Protein AF-A0A0Q4YCE9-F1 (afdb_monomer_lite)

Sequence (187 aa):
MATGALAMLAACGGGGGDDDEFEPIGPPAGPAGMLDKYVGSYSACDLNHTRFNLVVTSEVNRLHGFKRENVTYENADCTGSVLGTHAWSAPAQLEYLSASDVLVRSTELPGNLRVDKARILMSNVRFKVEGPAVANDCITYPKGTICYDTKTINGDGEIALYLSGSTLYVMAQNILVSEHGVPVHRY

Structure (mmCIF, N/CA/C/O backbone):
data_AF-A0A0Q4YCE9-F1
#
_entry.id   AF-A0A0Q4YCE9-F1
#
loop_
_atom_site.group_PDB
_atom_site.id
_atom_site.type_symbol
_atom_site.label_atom_id
_atom_site.label_alt_id
_atom_site.label_comp_id
_atom_site.label_asym_id
_atom_site.label_entity_id
_atom_site.label_seq_id
_atom_site.pdbx_PDB_ins_code
_atom_site.Cartn_x
_atom_site.Cartn_y
_atom_site.Cartn_z
_atom_site.occupancy
_atom_site.B_iso_or_equiv
_atom_site.auth_seq_id
_atom_site.auth_comp_id
_atom_site.auth_asym_id
_atom_site.auth_atom_id
_atom_site.pdbx_PDB_model_num
ATOM 1 N N . MET A 1 1 ? 63.926 -7.484 -26.942 1.00 33.91 1 MET A N 1
ATOM 2 C CA . MET A 1 1 ? 64.965 -6.456 -26.715 1.00 33.91 1 MET A CA 1
ATOM 3 C C . MET A 1 1 ? 64.487 -5.155 -27.341 1.00 33.91 1 MET A C 1
ATOM 5 O O . MET A 1 1 ? 64.198 -5.220 -28.523 1.00 33.91 1 MET A O 1
ATOM 9 N N . ALA A 1 2 ? 64.429 -4.075 -26.535 1.00 32.78 2 ALA A N 1
ATOM 10 C CA . ALA A 1 2 ? 64.458 -2.630 -26.874 1.00 32.78 2 ALA A CA 1
ATOM 11 C C . ALA A 1 2 ? 63.385 -2.096 -27.865 1.00 32.78 2 ALA A C 1
ATOM 13 O O . ALA A 1 2 ? 63.075 -2.753 -28.842 1.00 32.78 2 ALA A O 1
ATOM 14 N N . THR A 1 3 ? 62.745 -0.926 -27.749 1.00 37.44 3 THR A N 1
ATOM 15 C CA . THR A 1 3 ? 62.912 0.344 -26.996 1.00 37.44 3 THR A CA 1
ATOM 16 C C . THR A 1 3 ? 61.614 1.150 -27.278 1.00 37.44 3 THR A C 1
ATOM 18 O O . THR A 1 3 ? 61.058 0.977 -28.357 1.00 37.44 3 THR A O 1
ATOM 21 N N . GLY A 1 4 ? 60.970 1.851 -26.328 1.00 35.09 4 GLY A N 1
ATOM 22 C CA . GLY A 1 4 ? 61.070 3.319 -26.107 1.00 35.09 4 GLY A CA 1
ATOM 23 C C . GLY A 1 4 ? 60.623 4.167 -27.324 1.00 35.09 4 GLY A C 1
ATOM 24 O O . GLY A 1 4 ? 61.068 3.884 -28.421 1.00 35.09 4 GLY A O 1
ATOM 25 N N . ALA A 1 5 ? 59.829 5.242 -27.270 1.00 40.66 5 ALA A N 1
ATOM 26 C CA . ALA A 1 5 ? 59.353 6.100 -26.191 1.00 40.66 5 ALA A CA 1
ATOM 27 C C . ALA A 1 5 ? 58.249 7.063 -26.715 1.00 40.66 5 ALA A C 1
ATOM 29 O O . ALA A 1 5 ? 58.122 7.279 -27.916 1.00 40.66 5 ALA A O 1
ATOM 30 N N . LEU A 1 6 ? 57.496 7.621 -25.760 1.00 43.50 6 LEU A N 1
ATOM 31 C CA . LEU A 1 6 ? 56.801 8.921 -25.695 1.00 43.50 6 LEU A CA 1
ATOM 32 C C . LEU A 1 6 ? 56.694 9.798 -26.962 1.00 43.50 6 LEU A C 1
ATOM 34 O O . LEU A 1 6 ? 57.693 10.293 -27.476 1.00 43.50 6 LEU A O 1
ATOM 38 N N . ALA A 1 7 ? 55.458 10.187 -27.290 1.00 36.03 7 ALA A N 1
ATOM 39 C CA . ALA A 1 7 ? 55.164 11.477 -27.912 1.00 36.03 7 ALA A CA 1
ATOM 40 C C . ALA A 1 7 ? 54.065 12.185 -27.103 1.00 36.03 7 ALA A C 1
ATOM 42 O O . ALA A 1 7 ? 52.881 11.880 -27.211 1.00 36.03 7 ALA A O 1
ATOM 43 N N . MET A 1 8 ? 54.504 13.111 -26.250 1.00 36.91 8 MET A N 1
ATOM 44 C CA . MET A 1 8 ? 53.679 14.160 -25.659 1.00 36.91 8 MET A CA 1
ATOM 45 C C . MET A 1 8 ? 53.356 15.189 -26.747 1.00 36.91 8 MET A C 1
ATOM 47 O O . MET A 1 8 ? 54.278 15.769 -27.319 1.00 36.91 8 MET A O 1
ATOM 51 N N . LEU A 1 9 ? 52.077 15.481 -26.974 1.00 36.81 9 LEU A N 1
ATOM 52 C CA . LEU A 1 9 ? 51.658 16.803 -27.436 1.00 36.81 9 LEU A CA 1
ATOM 53 C C . LEU A 1 9 ? 50.620 17.344 -26.459 1.00 36.81 9 LEU A C 1
ATOM 55 O O . LEU A 1 9 ? 49.469 16.921 -26.436 1.00 36.81 9 LEU A O 1
ATOM 59 N N . ALA A 1 10 ? 51.081 18.290 -25.647 1.00 40.91 10 ALA A N 1
ATOM 60 C CA . ALA A 1 10 ? 50.232 19.235 -24.955 1.00 40.91 10 ALA A CA 1
ATOM 61 C C . ALA A 1 10 ? 49.570 20.165 -25.983 1.00 40.91 10 ALA A C 1
ATOM 63 O O . ALA A 1 10 ? 50.246 20.703 -26.861 1.00 40.91 10 ALA A O 1
ATOM 64 N N . ALA A 1 11 ? 48.272 20.406 -25.822 1.00 32.94 11 ALA A N 1
ATOM 65 C CA . ALA A 1 11 ? 47.616 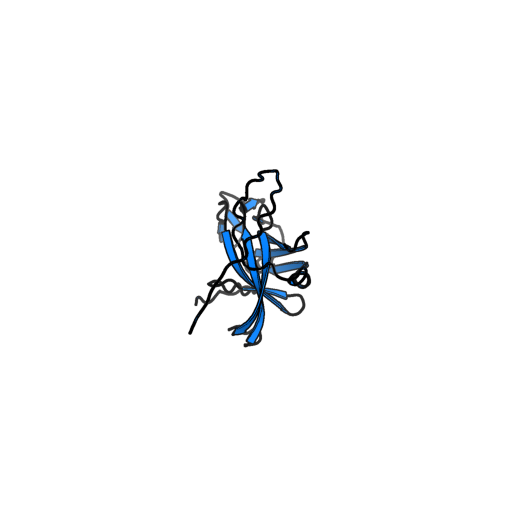21.602 -26.323 1.00 32.94 11 ALA A CA 1
ATOM 66 C C . ALA A 1 11 ? 46.819 22.221 -25.171 1.00 32.94 11 ALA A C 1
ATOM 68 O O . ALA A 1 11 ? 45.998 21.575 -24.527 1.00 32.94 11 ALA A O 1
ATOM 69 N N . CYS A 1 12 ? 47.180 23.469 -24.897 1.00 41.62 12 CYS A N 1
ATOM 70 C CA . CYS A 1 12 ? 46.650 24.371 -23.894 1.00 41.62 12 CYS A CA 1
ATOM 71 C C . CYS A 1 12 ? 45.300 24.945 -24.352 1.00 41.62 12 CYS A C 1
ATOM 73 O O . CYS A 1 12 ? 45.149 25.334 -25.509 1.00 41.62 12 CYS A O 1
ATOM 75 N N . GLY A 1 13 ? 44.361 25.028 -23.418 1.00 33.91 13 GLY A N 1
ATOM 76 C CA . GLY A 1 13 ? 43.051 25.665 -23.534 1.00 33.91 13 GLY A CA 1
ATOM 77 C C . GLY A 1 13 ? 42.155 24.989 -22.500 1.00 33.91 13 GLY A C 1
ATOM 78 O O . GLY A 1 13 ? 41.886 23.809 -22.625 1.00 33.91 13 GLY A O 1
ATOM 79 N N . GLY A 1 14 ? 41.759 25.581 -21.383 1.00 35.03 14 GLY A N 1
ATOM 80 C CA . GLY A 1 14 ? 41.582 26.984 -21.068 1.00 35.03 14 GLY A CA 1
ATOM 81 C C . GLY A 1 14 ? 40.152 27.126 -20.559 1.00 35.03 14 GLY A C 1
ATOM 82 O O . GLY A 1 14 ? 39.228 27.026 -21.354 1.00 35.03 14 GLY A O 1
ATOM 83 N N . GLY A 1 15 ? 39.997 27.386 -19.259 1.00 31.73 15 GLY A N 1
ATOM 84 C CA . GLY A 1 15 ? 38.794 28.009 -18.705 1.00 31.73 15 GLY A CA 1
ATOM 85 C C . GLY A 1 15 ? 37.869 27.116 -17.878 1.00 31.73 15 GLY A C 1
ATOM 86 O O . GLY A 1 15 ? 37.410 26.085 -18.347 1.00 31.73 15 GLY A O 1
ATOM 87 N N . GLY A 1 16 ? 37.545 27.633 -16.688 1.00 31.45 16 GLY A N 1
ATOM 88 C CA . GLY A 1 16 ? 36.283 27.396 -15.986 1.00 31.45 16 GLY A CA 1
ATOM 89 C C . GLY A 1 16 ? 36.300 26.223 -15.025 1.00 31.45 16 GLY A C 1
ATOM 90 O O . GLY A 1 16 ? 36.116 25.091 -15.444 1.00 31.45 16 GLY A O 1
ATOM 91 N N . GLY A 1 17 ? 36.522 26.506 -13.741 1.00 43.78 17 GLY A N 1
ATOM 92 C CA . GLY A 1 17 ? 36.171 25.565 -12.688 1.00 43.78 17 GLY A CA 1
ATOM 93 C C . GLY A 1 17 ? 34.656 25.460 -12.586 1.00 43.78 17 GLY A C 1
ATOM 94 O O . GLY A 1 17 ? 33.983 26.485 -12.539 1.00 43.78 17 GLY A O 1
ATOM 95 N N . ASP A 1 18 ? 34.174 24.232 -12.523 1.00 37.28 18 ASP A N 1
ATOM 96 C CA . ASP A 1 18 ? 32.897 23.893 -11.925 1.00 37.28 18 ASP A CA 1
ATOM 97 C C . ASP A 1 18 ? 33.186 22.727 -10.984 1.00 37.28 18 ASP A C 1
ATOM 99 O O . ASP A 1 18 ? 33.948 21.813 -11.311 1.00 37.28 18 ASP A O 1
ATOM 103 N N . ASP A 1 19 ? 32.680 22.858 -9.766 1.00 38.66 19 ASP A N 1
ATOM 104 C CA . ASP A 1 19 ? 32.837 21.907 -8.684 1.00 38.66 19 ASP A CA 1
ATOM 105 C C . ASP A 1 19 ? 32.344 20.523 -9.137 1.00 38.66 19 ASP A C 1
ATOM 107 O O . ASP A 1 19 ? 31.144 20.303 -9.305 1.00 38.66 19 ASP A O 1
ATOM 111 N N . ASP A 1 20 ? 33.273 19.582 -9.339 1.00 34.41 20 ASP A N 1
ATOM 112 C CA . ASP A 1 20 ? 32.962 18.154 -9.426 1.00 34.41 20 ASP A CA 1
ATOM 113 C C . ASP A 1 20 ? 32.502 17.699 -8.034 1.00 34.41 20 ASP A C 1
ATOM 115 O O . ASP A 1 20 ? 33.265 17.171 -7.216 1.00 34.41 20 ASP A O 1
ATOM 119 N N . GLU A 1 21 ? 31.228 17.957 -7.745 1.00 37.41 21 GLU A N 1
ATOM 120 C CA . GLU A 1 21 ? 30.498 17.255 -6.708 1.00 37.41 21 GLU A CA 1
ATOM 121 C C . GLU A 1 21 ? 30.518 15.777 -7.097 1.00 37.41 21 GLU A C 1
ATOM 123 O O . GLU A 1 21 ? 30.038 15.365 -8.154 1.00 37.41 21 GLU A O 1
ATOM 128 N N . PHE A 1 22 ? 31.194 14.988 -6.267 1.00 34.44 22 PHE A N 1
ATOM 129 C CA . PHE A 1 22 ? 31.342 13.552 -6.417 1.00 34.44 22 PHE A CA 1
ATOM 130 C C . PHE A 1 22 ? 29.946 12.922 -6.301 1.00 34.44 22 PHE A C 1
ATOM 132 O O . PHE A 1 22 ? 29.525 12.532 -5.214 1.00 34.44 22 PHE A O 1
ATOM 139 N N . GLU A 1 23 ? 29.204 12.858 -7.408 1.00 39.72 23 GLU A N 1
ATOM 140 C CA . GLU A 1 23 ? 27.953 12.110 -7.486 1.00 39.72 23 GLU A CA 1
ATOM 141 C C . GLU A 1 23 ? 28.277 10.660 -7.095 1.00 39.72 23 GLU A C 1
ATOM 143 O O . GLU A 1 23 ? 29.104 10.007 -7.751 1.00 39.72 23 GLU A O 1
ATOM 148 N N . PRO A 1 24 ? 27.702 10.126 -6.002 1.00 36.97 24 PRO A N 1
ATOM 149 C CA . PRO A 1 24 ? 27.910 8.735 -5.661 1.00 36.97 24 PRO A CA 1
ATOM 150 C C . PRO A 1 24 ? 27.370 7.893 -6.817 1.00 36.97 24 PRO A C 1
ATOM 152 O O . PRO A 1 24 ? 26.186 7.963 -7.141 1.00 36.97 24 PRO A O 1
ATOM 155 N N . ILE A 1 25 ? 28.245 7.098 -7.442 1.00 38.34 25 ILE A N 1
ATOM 156 C CA . ILE A 1 25 ? 27.877 6.141 -8.489 1.00 38.34 25 ILE A CA 1
ATOM 157 C C . ILE A 1 25 ? 26.938 5.106 -7.856 1.00 38.34 25 ILE A C 1
ATOM 159 O O . ILE A 1 25 ? 27.370 4.089 -7.311 1.00 38.34 25 ILE A O 1
ATOM 163 N N . GLY A 1 26 ? 25.641 5.402 -7.882 1.00 41.84 26 GLY A N 1
ATOM 164 C CA . GLY A 1 26 ? 24.584 4.436 -7.645 1.00 41.84 26 GLY A CA 1
ATOM 165 C C . GLY A 1 26 ? 24.587 3.373 -8.749 1.00 41.84 26 GLY A C 1
ATOM 166 O O . GLY A 1 26 ? 25.170 3.588 -9.818 1.00 41.84 26 GLY A O 1
ATOM 167 N N . PRO A 1 27 ? 23.971 2.203 -8.510 1.00 43.41 27 PRO A N 1
ATOM 168 C CA . PRO A 1 27 ? 23.794 1.204 -9.558 1.00 43.41 27 PRO A CA 1
ATOM 169 C C . PRO A 1 27 ? 23.148 1.850 -10.799 1.00 43.41 27 PRO A C 1
ATOM 171 O O . PRO A 1 27 ? 22.356 2.780 -10.656 1.00 43.41 27 PRO A O 1
ATOM 174 N N . PRO A 1 28 ? 23.491 1.403 -12.022 1.00 46.09 28 PRO A N 1
ATOM 175 C CA . PRO A 1 28 ? 22.969 2.011 -13.237 1.00 46.09 28 PRO A CA 1
ATOM 176 C C . PRO A 1 28 ? 21.440 1.964 -13.227 1.00 46.09 28 PRO A C 1
ATOM 178 O O . PRO A 1 28 ? 20.855 0.880 -13.219 1.00 46.09 28 PRO A O 1
ATOM 181 N N . ALA A 1 29 ? 20.812 3.141 -13.250 1.00 50.81 29 ALA A N 1
ATOM 182 C CA . ALA A 1 29 ? 19.366 3.277 -13.321 1.00 50.81 29 ALA A CA 1
ATOM 183 C C . ALA A 1 29 ? 18.839 2.463 -14.512 1.00 50.81 29 ALA A C 1
ATOM 185 O O . ALA A 1 29 ? 19.224 2.706 -15.664 1.00 50.81 29 ALA A O 1
ATOM 186 N N . GLY A 1 30 ? 17.961 1.495 -14.240 1.00 53.94 30 GLY A N 1
ATOM 187 C CA . GLY A 1 30 ? 17.377 0.642 -15.269 1.00 53.94 30 GLY A CA 1
ATOM 188 C C . GLY A 1 30 ? 16.610 1.426 -16.347 1.00 53.94 30 GLY A C 1
ATOM 189 O O . GLY A 1 30 ? 16.339 2.623 -16.192 1.00 53.94 30 GLY A O 1
ATOM 190 N N . PRO A 1 31 ? 16.266 0.783 -17.477 1.00 52.78 31 PRO A N 1
ATOM 191 C CA . PRO A 1 31 ? 15.521 1.437 -18.548 1.00 52.78 31 PRO A CA 1
ATOM 192 C C . PRO A 1 31 ? 14.170 1.956 -18.034 1.00 52.78 31 PRO A C 1
ATOM 194 O O . PRO A 1 31 ? 13.463 1.268 -17.296 1.00 52.78 31 PRO A O 1
ATOM 197 N N . ALA A 1 32 ? 13.820 3.184 -18.428 1.00 57.66 32 ALA A N 1
ATOM 198 C CA . ALA A 1 32 ? 12.551 3.812 -18.076 1.00 57.66 32 ALA A CA 1
ATOM 199 C C . ALA A 1 32 ? 11.362 2.913 -18.468 1.00 57.66 32 ALA A C 1
ATOM 201 O O . ALA A 1 32 ? 11.357 2.332 -19.553 1.00 57.66 32 ALA A O 1
ATOM 202 N N . GLY A 1 33 ? 10.370 2.810 -17.581 1.00 68.81 33 GLY A N 1
ATOM 203 C CA . GLY A 1 33 ? 9.090 2.146 -17.847 1.00 68.81 33 GLY A CA 1
ATOM 204 C C . GLY A 1 33 ? 8.974 0.674 -17.434 1.00 68.81 33 GLY A C 1
ATOM 205 O O . GLY A 1 33 ? 7.900 0.090 -17.549 1.00 68.81 33 GLY A O 1
ATOM 206 N N . MET A 1 34 ? 10.025 0.054 -16.883 1.00 81.44 34 MET A N 1
ATOM 207 C CA . MET A 1 34 ? 9.945 -1.348 -16.423 1.00 81.44 34 MET A CA 1
ATOM 208 C C . MET A 1 34 ? 8.934 -1.568 -15.285 1.00 81.44 34 MET A C 1
ATOM 210 O O . MET A 1 34 ? 8.371 -2.656 -15.164 1.00 81.44 34 MET A O 1
ATOM 214 N N . LEU A 1 35 ? 8.665 -0.533 -14.483 1.00 86.81 35 LEU A N 1
ATOM 215 C CA . LEU A 1 35 ? 7.673 -0.580 -13.406 1.00 86.81 35 LEU A CA 1
ATOM 216 C C . LEU A 1 35 ? 6.287 -0.062 -13.821 1.00 86.81 35 LEU A C 1
ATOM 218 O O . LEU A 1 35 ? 5.363 -0.130 -13.016 1.00 86.81 35 LEU A O 1
ATOM 222 N N . ASP A 1 36 ? 6.091 0.394 -15.064 1.00 87.69 36 ASP A N 1
ATOM 223 C CA . ASP A 1 36 ? 4.816 0.993 -15.497 1.00 87.69 36 ASP A CA 1
ATOM 224 C C . ASP A 1 36 ? 3.646 0.013 -15.412 1.00 87.69 36 ASP A C 1
ATOM 226 O O . ASP A 1 36 ? 2.516 0.408 -15.138 1.00 87.69 36 ASP A O 1
ATOM 230 N N . LYS A 1 37 ? 3.917 -1.288 -15.566 1.00 87.69 37 LYS A N 1
ATOM 231 C CA . LYS A 1 37 ? 2.907 -2.340 -15.390 1.00 87.69 37 LYS A CA 1
ATOM 232 C C . LYS A 1 37 ? 2.344 -2.426 -13.966 1.00 87.69 37 LYS A C 1
ATOM 234 O O . LYS A 1 37 ? 1.305 -3.047 -13.780 1.00 87.69 37 LYS A O 1
ATOM 239 N N . TYR A 1 38 ? 3.022 -1.840 -12.978 1.00 88.69 38 TYR A N 1
ATOM 240 C CA . TYR A 1 38 ? 2.568 -1.780 -11.590 1.00 88.69 38 TYR A CA 1
ATOM 241 C C . TYR A 1 38 ? 1.805 -0.496 -11.269 1.00 88.69 38 TYR A C 1
ATOM 243 O O . TYR A 1 38 ? 1.354 -0.349 -10.142 1.00 88.69 38 TYR A O 1
ATOM 251 N N . VAL A 1 39 ? 1.667 0.443 -12.212 1.00 88.94 39 VAL A N 1
ATOM 252 C CA . VAL A 1 39 ? 0.901 1.674 -11.988 1.00 88.94 39 VAL A CA 1
ATOM 253 C C . VAL A 1 39 ? -0.570 1.330 -11.791 1.00 88.94 39 VAL A C 1
ATOM 255 O O . VAL A 1 39 ? -1.202 0.704 -12.643 1.00 88.94 39 VAL A O 1
ATOM 258 N N . GLY A 1 40 ? -1.126 1.771 -10.669 1.00 87.81 40 GLY A N 1
ATOM 259 C CA . GLY A 1 40 ? -2.498 1.472 -10.300 1.00 87.81 40 GLY A CA 1
ATOM 260 C C . GLY A 1 40 ? -2.774 1.667 -8.818 1.00 87.81 40 GLY A C 1
ATOM 261 O O . GLY A 1 40 ? -1.912 2.085 -8.041 1.00 87.81 40 GLY A O 1
ATOM 262 N N . SER A 1 41 ? -4.007 1.346 -8.443 1.00 88.00 41 SER A N 1
ATOM 263 C CA . SER A 1 41 ? -4.462 1.326 -7.058 1.00 88.00 41 SER A CA 1
ATOM 264 C C . SER A 1 41 ? -4.834 -0.098 -6.682 1.00 88.00 41 SER A C 1
ATOM 266 O O . SER A 1 41 ? -5.653 -0.732 -7.349 1.00 88.00 41 SER A O 1
ATOM 268 N N . TYR A 1 42 ? -4.253 -0.575 -5.594 1.00 87.81 42 TYR A N 1
ATOM 269 C CA . TYR A 1 42 ? -4.438 -1.911 -5.054 1.00 87.81 42 TYR A CA 1
ATOM 270 C C . TYR A 1 42 ? -5.052 -1.789 -3.668 1.00 87.81 42 TYR A C 1
ATOM 272 O O . TYR A 1 42 ? -4.711 -0.884 -2.905 1.00 87.81 42 TYR A O 1
ATOM 280 N N . SER A 1 43 ? -5.980 -2.684 -3.340 1.00 86.12 43 SER A N 1
ATOM 281 C CA . SER A 1 43 ? -6.551 -2.716 -1.999 1.00 86.12 43 SER A CA 1
ATOM 282 C C . SER A 1 43 ? -6.941 -4.123 -1.585 1.00 86.12 43 SER A C 1
ATOM 284 O O . SER A 1 43 ? -7.402 -4.905 -2.417 1.00 86.12 43 SER A O 1
ATOM 286 N N . ALA A 1 44 ? -6.788 -4.419 -0.299 1.00 84.88 44 ALA A N 1
ATOM 287 C CA . ALA A 1 44 ? -7.151 -5.700 0.287 1.00 84.88 44 ALA A CA 1
ATOM 288 C C . ALA A 1 44 ? -7.687 -5.496 1.706 1.00 84.88 44 ALA A C 1
ATOM 290 O O . ALA A 1 44 ? -7.143 -4.707 2.477 1.00 84.88 44 ALA A O 1
ATOM 291 N N . CYS A 1 45 ? -8.763 -6.202 2.050 1.00 87.25 45 CYS A N 1
ATOM 292 C CA . CYS A 1 45 ? -9.256 -6.265 3.422 1.00 87.25 45 CYS A CA 1
ATOM 293 C C . CYS A 1 45 ? -8.595 -7.436 4.149 1.00 87.25 45 CYS A C 1
ATOM 295 O O . CYS A 1 45 ? -8.586 -8.551 3.632 1.00 87.25 45 CYS A O 1
ATOM 297 N N . ASP A 1 46 ? -8.092 -7.203 5.356 1.00 81.31 46 ASP A N 1
ATOM 298 C CA . ASP A 1 46 ? -7.428 -8.225 6.169 1.00 81.31 46 ASP A CA 1
ATOM 299 C C . ASP A 1 46 ? -8.387 -9.133 6.952 1.00 81.31 46 ASP A C 1
ATOM 301 O O . ASP A 1 46 ? -7.941 -9.968 7.733 1.00 81.31 46 ASP A O 1
ATOM 305 N N . LEU A 1 47 ? -9.701 -8.969 6.749 1.00 78.69 47 LEU A N 1
ATOM 306 C CA . LEU A 1 47 ? -10.772 -9.614 7.521 1.00 78.69 47 LEU A CA 1
ATOM 307 C C . LEU A 1 47 ? -10.709 -9.319 9.031 1.00 78.69 47 LEU A C 1
ATOM 309 O O . LEU A 1 47 ? -11.345 -9.997 9.840 1.00 78.69 47 LEU A O 1
ATOM 313 N N . ASN A 1 48 ? -9.962 -8.288 9.413 1.00 85.06 48 ASN A N 1
ATOM 314 C CA . ASN A 1 48 ? -9.753 -7.834 10.773 1.00 85.06 48 ASN A CA 1
ATOM 315 C C . ASN A 1 48 ? -9.839 -6.303 10.839 1.00 85.06 48 ASN A C 1
ATOM 317 O O . ASN A 1 48 ? -9.039 -5.632 11.490 1.00 85.06 48 ASN A O 1
ATOM 321 N N . HIS A 1 49 ? -10.881 -5.770 10.193 1.00 90.00 49 HIS A N 1
ATOM 322 C CA . HIS A 1 49 ? -11.279 -4.363 10.202 1.00 90.00 49 HIS A CA 1
ATOM 323 C C . HIS A 1 49 ? -10.396 -3.427 9.377 1.00 90.00 49 HIS A C 1
ATOM 325 O O . HIS A 1 49 ? -10.776 -2.271 9.211 1.00 90.00 49 HIS A O 1
ATOM 331 N N . THR A 1 50 ? -9.262 -3.872 8.834 1.00 89.50 50 THR A N 1
ATOM 332 C CA . THR A 1 50 ? -8.315 -2.982 8.160 1.00 89.50 50 THR A CA 1
ATOM 333 C C . THR A 1 50 ? -8.256 -3.263 6.668 1.00 89.50 50 THR A C 1
ATOM 335 O O . THR A 1 50 ? -7.891 -4.347 6.213 1.00 89.50 50 THR A O 1
ATOM 338 N N . ARG A 1 51 ? -8.584 -2.242 5.875 1.00 90.56 51 ARG A N 1
ATOM 339 C CA . ARG A 1 51 ? -8.310 -2.231 4.443 1.00 90.56 51 ARG A CA 1
ATOM 340 C C . ARG A 1 51 ? -6.954 -1.598 4.205 1.00 90.56 51 ARG A C 1
ATOM 342 O O . ARG A 1 51 ? -6.747 -0.433 4.536 1.00 90.56 51 ARG A O 1
ATOM 349 N N . PHE A 1 52 ? -6.057 -2.355 3.601 1.00 88.50 52 PHE A N 1
ATOM 350 C CA . PHE A 1 52 ? -4.821 -1.839 3.042 1.00 88.50 52 PHE A CA 1
ATOM 351 C C . PHE A 1 52 ? -5.116 -1.236 1.673 1.00 88.50 52 PHE A C 1
ATOM 353 O O . PHE A 1 52 ? -5.796 -1.862 0.865 1.00 88.50 52 PHE A O 1
ATOM 360 N N . ASN A 1 53 ? -4.599 -0.040 1.428 1.00 87.25 53 ASN A N 1
ATOM 361 C CA . ASN A 1 53 ? -4.621 0.664 0.158 1.00 87.25 53 ASN A CA 1
ATOM 362 C C . ASN A 1 53 ? -3.175 0.979 -0.231 1.00 87.25 53 ASN A C 1
ATOM 364 O O . ASN A 1 53 ? -2.397 1.525 0.559 1.00 87.25 53 ASN A O 1
ATOM 368 N N . LEU A 1 54 ? -2.825 0.661 -1.467 1.00 88.06 54 LEU A N 1
ATOM 369 C CA . LEU A 1 54 ? -1.529 0.951 -2.049 1.00 88.06 54 LEU A CA 1
ATOM 370 C C . LEU A 1 54 ? -1.738 1.611 -3.404 1.00 88.06 54 LEU A C 1
ATOM 372 O O . LEU A 1 54 ? -2.472 1.098 -4.244 1.00 88.06 54 LEU A O 1
ATOM 376 N N . VAL A 1 55 ? -1.079 2.741 -3.623 1.00 88.19 55 VAL A N 1
ATOM 377 C CA . VAL A 1 55 ? -1.101 3.439 -4.906 1.00 88.19 55 VAL A CA 1
ATOM 378 C C . VAL A 1 55 ? 0.312 3.495 -5.455 1.00 88.19 55 VAL A C 1
ATOM 380 O O . VAL A 1 55 ? 1.233 3.933 -4.760 1.00 88.19 55 VAL A O 1
ATOM 383 N N . VAL A 1 56 ? 0.453 3.067 -6.706 1.00 88.62 56 VAL A N 1
ATOM 384 C CA . VAL A 1 56 ? 1.676 3.188 -7.491 1.00 88.62 56 VAL A CA 1
ATOM 385 C C . VAL A 1 56 ? 1.416 4.173 -8.624 1.00 88.62 56 VAL A C 1
ATOM 387 O O . VAL A 1 56 ? 0.566 3.932 -9.482 1.00 88.62 56 VAL A O 1
ATOM 390 N N . THR A 1 57 ? 2.131 5.293 -8.634 1.00 87.88 57 THR A N 1
ATOM 391 C CA . THR A 1 57 ? 2.027 6.326 -9.672 1.00 87.88 57 THR A CA 1
ATOM 392 C C . THR A 1 57 ? 3.277 6.355 -10.530 1.00 87.88 57 THR A C 1
ATOM 394 O O . THR A 1 57 ? 4.376 6.116 -10.042 1.00 87.88 57 THR A O 1
ATOM 397 N N . SER A 1 58 ? 3.133 6.694 -11.808 1.00 83.12 58 SER A N 1
ATOM 398 C CA . SER A 1 58 ? 4.284 7.075 -12.626 1.00 83.12 58 SER A CA 1
ATOM 399 C C . SER A 1 58 ? 4.720 8.493 -12.256 1.00 83.12 58 SER A C 1
ATOM 401 O O . SER A 1 58 ? 3.878 9.390 -12.189 1.00 83.12 58 SER A O 1
ATOM 403 N N . GLU A 1 59 ? 6.018 8.706 -12.046 1.00 71.56 59 GLU A N 1
ATOM 404 C CA . GLU A 1 59 ? 6.614 10.042 -12.061 1.00 71.56 59 GLU A CA 1
ATOM 405 C C . GLU A 1 59 ? 7.610 10.181 -13.221 1.00 71.56 59 GLU A C 1
ATOM 407 O O . GLU A 1 59 ? 8.049 9.212 -13.852 1.00 71.56 59 GLU A O 1
ATOM 412 N N . VAL A 1 60 ? 7.948 11.431 -13.533 1.00 55.31 60 VAL A N 1
ATOM 413 C CA . VAL A 1 60 ? 8.947 11.764 -14.552 1.00 55.31 60 VAL A CA 1
ATOM 414 C C . VAL A 1 60 ? 10.321 11.313 -14.040 1.00 55.31 60 VAL A C 1
ATOM 416 O O . VAL A 1 60 ? 10.635 11.507 -12.872 1.00 55.31 60 VAL A O 1
ATOM 419 N N . ASN A 1 61 ? 11.157 10.744 -14.914 1.00 53.84 61 ASN A N 1
ATOM 420 C CA . ASN A 1 61 ? 12.520 10.277 -14.603 1.00 53.84 61 ASN A CA 1
ATOM 421 C C . ASN A 1 61 ? 12.642 8.975 -13.788 1.00 53.84 61 ASN A C 1
ATOM 423 O O . ASN A 1 61 ? 13.584 8.828 -13.019 1.00 53.84 61 ASN A O 1
ATOM 427 N N . ARG A 1 62 ? 11.805 7.965 -14.076 1.00 60.34 62 ARG A N 1
ATOM 428 C CA . ARG A 1 62 ? 12.020 6.554 -13.655 1.00 60.34 62 ARG A CA 1
ATOM 429 C C . ARG A 1 62 ? 11.760 6.256 -12.178 1.00 60.34 62 ARG A C 1
ATOM 431 O O . ARG A 1 62 ? 12.133 5.183 -11.712 1.00 60.34 62 ARG A O 1
ATOM 438 N N . LEU A 1 63 ? 11.111 7.182 -11.485 1.00 59.62 63 LEU A N 1
ATOM 439 C CA . LEU A 1 63 ? 10.681 7.011 -10.111 1.00 59.62 63 LEU A CA 1
ATOM 440 C C . LEU A 1 63 ? 9.178 6.768 -10.119 1.00 59.62 63 LEU A C 1
ATOM 442 O O . LEU A 1 63 ? 8.423 7.534 -10.717 1.00 59.62 63 LEU A O 1
ATOM 446 N N . HIS A 1 64 ? 8.738 5.680 -9.500 1.00 74.88 64 HIS A N 1
ATOM 447 C CA . HIS A 1 64 ? 7.312 5.467 -9.271 1.00 74.88 64 HIS A CA 1
ATOM 448 C C . HIS A 1 64 ? 6.984 5.856 -7.841 1.00 74.88 64 HIS A C 1
ATOM 450 O O . HIS A 1 64 ? 7.663 5.432 -6.906 1.00 74.88 64 HIS A O 1
ATOM 456 N N . GLY A 1 65 ? 5.949 6.672 -7.673 1.00 79.12 65 GLY A N 1
ATOM 457 C CA . GLY A 1 65 ? 5.445 7.022 -6.357 1.00 79.12 65 GLY A CA 1
ATOM 458 C C . GLY A 1 65 ? 4.770 5.801 -5.748 1.00 79.12 65 GLY A C 1
ATOM 459 O O . GLY A 1 65 ? 3.873 5.233 -6.357 1.00 79.12 65 GLY A O 1
ATOM 460 N N . PHE A 1 66 ? 5.192 5.388 -4.561 1.00 81.00 66 PHE A N 1
ATOM 461 C CA . PHE A 1 66 ? 4.638 4.256 -3.826 1.00 81.00 66 PHE A CA 1
ATOM 462 C C . PHE A 1 66 ? 4.057 4.768 -2.515 1.00 81.00 66 PHE A C 1
ATOM 464 O O . PHE A 1 66 ? 4.793 5.191 -1.622 1.00 81.00 66 PHE A O 1
ATOM 471 N N . LYS A 1 67 ? 2.727 4.790 -2.400 1.00 84.88 67 LYS A N 1
ATOM 472 C CA . LYS A 1 67 ? 2.039 5.377 -1.246 1.00 84.88 67 LYS A CA 1
ATOM 473 C C . LYS A 1 67 ? 1.087 4.388 -0.602 1.00 84.88 67 LYS A C 1
ATOM 475 O O . LYS A 1 67 ? 0.184 3.874 -1.256 1.00 84.88 67 LYS A O 1
ATOM 480 N N . ARG A 1 68 ? 1.259 4.196 0.706 1.00 86.62 68 ARG A N 1
ATOM 481 C CA . ARG A 1 68 ? 0.441 3.300 1.519 1.00 86.62 68 ARG A CA 1
ATOM 482 C C . ARG A 1 68 ? -0.524 4.057 2.423 1.00 86.62 68 ARG A C 1
ATOM 484 O O . ARG A 1 68 ? -0.171 5.062 3.044 1.00 86.62 68 ARG A O 1
ATOM 491 N N . GLU A 1 69 ? -1.715 3.497 2.549 1.00 89.69 69 GLU A N 1
ATOM 492 C CA . GLU A 1 69 ? -2.750 3.902 3.486 1.00 89.69 69 GLU A CA 1
ATOM 493 C C . GLU A 1 69 ? -3.448 2.662 4.051 1.00 89.69 69 GLU A C 1
ATOM 495 O O . GLU A 1 69 ? -3.700 1.698 3.339 1.00 89.69 69 GLU A O 1
ATOM 500 N N . ASN A 1 70 ? -3.782 2.695 5.334 1.00 91.19 70 ASN A N 1
ATOM 501 C CA . ASN A 1 70 ? -4.615 1.699 5.985 1.00 91.19 70 ASN A CA 1
ATOM 502 C C . ASN A 1 70 ? -5.873 2.389 6.496 1.00 91.19 70 ASN A C 1
ATOM 504 O O . ASN A 1 70 ? -5.768 3.388 7.204 1.00 91.19 70 ASN A O 1
ATOM 508 N N . VAL A 1 71 ? -7.043 1.839 6.200 1.00 93.69 71 VAL A N 1
ATOM 509 C CA . VAL A 1 71 ? -8.325 2.350 6.689 1.00 93.69 71 VAL A CA 1
ATOM 510 C C . VAL A 1 71 ? -8.946 1.306 7.600 1.00 93.69 71 VAL A C 1
ATOM 512 O O . VAL A 1 71 ? -9.176 0.173 7.183 1.00 93.69 71 VAL A O 1
ATOM 515 N N . THR A 1 72 ? -9.220 1.685 8.842 1.00 94.38 72 THR A N 1
ATOM 516 C CA . THR A 1 72 ? -9.875 0.829 9.828 1.00 94.38 72 THR A CA 1
ATOM 517 C C . THR A 1 72 ? -11.371 1.122 9.849 1.00 94.38 72 THR A C 1
ATOM 519 O O . THR A 1 72 ? -11.795 2.274 9.965 1.00 94.38 72 THR A O 1
ATOM 522 N N . TYR A 1 73 ? -12.169 0.067 9.761 1.00 94.69 73 TYR A N 1
ATOM 523 C CA . TYR A 1 73 ? -13.622 0.092 9.674 1.00 94.69 73 TYR A CA 1
ATOM 524 C C . TYR A 1 73 ? -14.279 -0.520 10.910 1.00 94.69 73 TYR A C 1
ATOM 526 O O . TYR A 1 73 ? -13.686 -1.297 11.658 1.00 94.69 73 TYR A O 1
ATOM 534 N N . GLU A 1 74 ? -15.553 -0.200 11.100 1.00 94.38 74 GLU A N 1
ATOM 535 C CA . GLU A 1 74 ? -16.381 -0.779 12.153 1.00 94.38 74 GLU A CA 1
ATOM 536 C C . GLU A 1 74 ? -16.488 -2.304 12.050 1.00 94.38 74 GLU A C 1
ATOM 538 O O . GLU A 1 74 ? -16.353 -2.992 13.063 1.00 94.38 74 GLU A O 1
ATOM 543 N N . ASN A 1 75 ? -16.644 -2.838 10.835 1.00 92.88 75 ASN A N 1
ATOM 544 C CA . ASN A 1 75 ? -16.816 -4.269 10.603 1.00 92.88 75 ASN A CA 1
ATOM 545 C C . ASN A 1 75 ? -15.540 -4.941 10.087 1.00 92.88 75 ASN A C 1
ATOM 547 O O . ASN A 1 75 ? -14.725 -4.344 9.383 1.00 92.88 75 ASN A O 1
ATOM 551 N N . ALA A 1 76 ? -15.400 -6.226 10.416 1.00 90.38 76 ALA A N 1
ATOM 552 C CA . ALA A 1 76 ? -14.210 -7.016 10.112 1.00 90.38 76 ALA A CA 1
ATOM 553 C C . ALA A 1 76 ? -13.973 -7.205 8.604 1.00 90.38 76 ALA A C 1
ATOM 555 O O . ALA A 1 76 ? -12.831 -7.284 8.173 1.00 90.38 76 ALA A O 1
ATOM 556 N N . ASP A 1 77 ? -15.037 -7.209 7.805 1.00 90.62 77 ASP A N 1
ATOM 557 C CA . ASP A 1 77 ? -15.019 -7.274 6.339 1.00 90.62 77 ASP A CA 1
ATOM 558 C C . ASP A 1 77 ? -14.713 -5.918 5.667 1.00 90.62 77 ASP A C 1
ATOM 560 O O . ASP A 1 77 ? -14.900 -5.749 4.460 1.00 90.62 77 ASP A O 1
ATOM 564 N N . CYS A 1 78 ? -14.218 -4.947 6.441 1.00 91.56 78 CYS A N 1
ATOM 565 C CA . CYS A 1 78 ? -13.894 -3.597 5.993 1.00 91.56 78 CYS A CA 1
ATOM 566 C C . CYS A 1 78 ? -15.108 -2.852 5.418 1.00 91.56 78 CYS A C 1
ATOM 568 O O . CYS A 1 78 ? -15.007 -2.158 4.400 1.00 91.56 78 CYS A O 1
ATOM 570 N N . THR A 1 79 ? -16.264 -3.030 6.059 1.00 93.88 79 THR A N 1
ATOM 571 C CA . THR A 1 79 ? -17.513 -2.318 5.767 1.00 93.88 79 THR A CA 1
ATOM 572 C C . THR A 1 79 ? -17.973 -1.483 6.965 1.00 93.88 79 THR A C 1
ATOM 574 O O . THR A 1 79 ? -17.410 -1.557 8.059 1.00 93.88 79 THR A O 1
ATOM 577 N N . GLY A 1 80 ? -19.022 -0.683 6.771 1.00 94.19 80 GLY A N 1
ATOM 578 C CA . GLY A 1 80 ? -19.546 0.206 7.806 1.00 94.19 80 GLY A CA 1
ATOM 579 C C . GLY A 1 80 ? -18.750 1.505 7.913 1.00 94.19 80 GLY A C 1
ATOM 580 O O . GLY A 1 80 ? -18.118 1.946 6.949 1.00 94.19 80 GLY A O 1
ATOM 581 N N . SER A 1 81 ? -18.820 2.143 9.079 1.00 95.88 81 SER A N 1
ATOM 582 C CA . SER A 1 81 ? -18.198 3.451 9.297 1.00 95.88 81 SER A CA 1
ATOM 583 C C . SER A 1 81 ? -16.671 3.352 9.338 1.00 95.88 81 SER A C 1
ATOM 585 O O . SER A 1 81 ? -16.117 2.408 9.902 1.00 95.88 81 SER A O 1
ATOM 587 N N . VAL A 1 82 ? -15.983 4.354 8.781 1.00 96.75 82 VAL A N 1
ATOM 588 C CA . VAL A 1 82 ? -14.530 4.502 8.945 1.00 96.75 82 VAL A CA 1
ATOM 589 C C . VAL A 1 82 ? -14.244 5.003 10.357 1.00 96.75 82 VAL A C 1
ATOM 591 O O . VAL A 1 82 ? -14.724 6.061 10.762 1.00 96.75 82 VAL A O 1
ATOM 594 N N . LEU A 1 83 ? -13.449 4.238 11.097 1.00 96.56 83 LEU A N 1
ATOM 595 C CA . LEU A 1 83 ? -13.042 4.535 12.468 1.00 96.56 83 LEU A CA 1
ATOM 596 C C . LEU A 1 83 ? -11.732 5.323 12.516 1.00 96.56 83 LEU A C 1
ATOM 598 O O . LEU A 1 83 ? -11.539 6.168 13.391 1.00 96.56 83 LEU A O 1
ATOM 602 N N . GLY A 1 84 ? -10.858 5.092 11.541 1.00 96.38 84 GLY A N 1
ATOM 603 C CA . GLY A 1 84 ? -9.682 5.913 11.325 1.00 96.38 84 GLY A CA 1
ATOM 604 C C . GLY A 1 84 ? -8.844 5.444 10.152 1.00 96.38 84 GLY A C 1
ATOM 605 O O . GLY A 1 84 ? -9.082 4.388 9.570 1.00 96.38 84 GLY A O 1
ATOM 606 N N . THR A 1 85 ? -7.848 6.250 9.836 1.00 95.25 85 THR A N 1
ATOM 607 C CA . THR A 1 85 ? -6.927 6.062 8.729 1.00 95.25 85 THR A CA 1
ATOM 608 C C . THR A 1 85 ? -5.509 6.234 9.244 1.00 95.25 85 THR A C 1
ATOM 610 O O . THR A 1 85 ? -5.235 7.151 10.013 1.00 95.25 85 THR A O 1
ATOM 613 N N . HIS A 1 86 ? -4.609 5.364 8.805 1.00 92.81 86 HIS A N 1
ATOM 614 C CA . HIS A 1 86 ? -3.176 5.450 9.030 1.00 92.81 86 HIS A CA 1
ATOM 615 C C . HIS A 1 86 ? -2.455 5.504 7.680 1.00 92.81 86 HIS A C 1
ATOM 617 O O . HIS A 1 86 ? -2.458 4.523 6.938 1.00 92.81 86 HIS A O 1
ATOM 623 N N . ALA A 1 87 ? -1.840 6.637 7.345 1.00 90.94 87 ALA A N 1
ATOM 624 C CA . ALA A 1 87 ? -1.318 6.890 6.002 1.00 90.94 87 ALA A CA 1
ATOM 625 C C . ALA A 1 87 ? 0.107 7.444 5.998 1.00 90.94 87 ALA A C 1
ATOM 627 O O . ALA A 1 87 ? 0.527 8.143 6.922 1.00 90.94 87 ALA A O 1
ATOM 628 N N . TRP A 1 88 ? 0.826 7.175 4.907 1.00 89.06 88 TRP A N 1
ATOM 629 C CA . TRP A 1 88 ? 2.073 7.861 4.580 1.00 89.06 88 TRP A CA 1
ATOM 630 C C . TRP A 1 88 ? 1.793 9.309 4.167 1.00 89.06 88 TRP A C 1
ATOM 632 O O . TRP A 1 88 ? 0.923 9.578 3.333 1.00 89.06 88 TRP A O 1
ATOM 642 N N . SER A 1 89 ? 2.565 10.251 4.704 1.00 86.56 89 SER A N 1
ATOM 643 C CA . SER A 1 89 ? 2.448 11.677 4.383 1.00 86.56 89 SER A CA 1
ATOM 644 C C . SER A 1 89 ? 2.884 12.003 2.954 1.00 86.56 89 SER A C 1
ATOM 646 O O . SER A 1 89 ? 2.416 12.983 2.382 1.00 86.56 89 SER A O 1
ATOM 648 N N . ALA A 1 90 ? 3.774 11.191 2.386 1.00 86.94 90 ALA A N 1
ATOM 649 C CA . ALA A 1 90 ? 4.338 11.341 1.052 1.00 86.94 90 ALA A CA 1
ATOM 650 C C . ALA A 1 90 ? 4.594 9.955 0.431 1.00 86.94 90 ALA A C 1
ATOM 652 O O . ALA A 1 90 ? 4.757 8.985 1.178 1.00 86.94 90 ALA A O 1
ATOM 653 N N . PRO A 1 91 ? 4.600 9.833 -0.907 1.00 86.62 91 PRO A N 1
ATOM 654 C CA . PRO A 1 91 ? 5.024 8.603 -1.565 1.00 86.62 91 PRO A CA 1
ATOM 655 C C . PRO A 1 91 ? 6.517 8.335 -1.316 1.00 86.62 91 PRO A C 1
ATOM 657 O O . PRO A 1 91 ? 7.319 9.265 -1.247 1.00 86.62 91 PRO A O 1
ATOM 660 N N . ALA A 1 92 ? 6.889 7.060 -1.211 1.00 87.44 92 ALA A N 1
ATOM 661 C CA . ALA A 1 92 ? 8.264 6.638 -1.460 1.00 87.44 92 ALA A CA 1
ATOM 662 C C . ALA A 1 92 ? 8.536 6.619 -2.964 1.00 87.44 92 ALA A C 1
ATOM 664 O O . ALA A 1 92 ? 7.606 6.570 -3.767 1.00 87.44 92 ALA A O 1
ATOM 665 N N . GLN A 1 93 ? 9.807 6.610 -3.333 1.00 88.62 93 GLN A N 1
ATOM 666 C CA . GLN A 1 93 ? 10.236 6.472 -4.715 1.00 88.62 93 GLN A CA 1
ATOM 667 C C . GLN A 1 93 ? 10.676 5.034 -4.981 1.00 88.62 93 GLN A C 1
ATOM 669 O O . GLN A 1 93 ? 11.414 4.455 -4.185 1.00 88.62 93 GLN A O 1
ATOM 674 N N . LEU A 1 94 ? 10.227 4.463 -6.095 1.00 87.56 94 LEU A N 1
ATOM 675 C CA . LEU A 1 94 ? 10.684 3.166 -6.579 1.00 87.56 94 LEU A CA 1
ATOM 676 C C . LEU A 1 94 ? 11.616 3.323 -7.769 1.00 87.56 94 LEU A C 1
ATOM 678 O O . LEU A 1 94 ? 11.260 3.975 -8.746 1.00 87.56 94 LEU A O 1
ATOM 682 N N . GLU A 1 95 ? 12.752 2.643 -7.713 1.00 87.69 95 GLU A N 1
ATOM 683 C CA . GLU A 1 95 ? 13.720 2.553 -8.801 1.00 87.69 95 GLU A CA 1
ATOM 684 C C . GLU A 1 95 ? 13.882 1.088 -9.220 1.00 87.69 95 GLU A C 1
ATOM 686 O O . GLU A 1 95 ? 14.136 0.218 -8.391 1.00 87.69 95 GLU A O 1
ATOM 691 N N . TYR A 1 96 ? 13.745 0.785 -10.511 1.00 88.69 96 TYR A N 1
ATOM 692 C CA . TYR A 1 96 ? 13.954 -0.577 -11.006 1.00 88.69 96 TYR A CA 1
ATOM 693 C C . TYR A 1 96 ? 15.430 -0.980 -10.939 1.00 88.69 96 TYR A C 1
ATOM 695 O O . TYR A 1 96 ? 16.296 -0.274 -11.455 1.00 88.69 96 TYR A O 1
ATOM 703 N N . LEU A 1 97 ? 15.696 -2.169 -10.396 1.00 88.38 97 LEU A N 1
ATOM 704 C CA . LEU A 1 97 ? 17.036 -2.745 -10.305 1.00 88.38 97 LEU A CA 1
ATOM 705 C C . LEU A 1 97 ? 17.250 -3.842 -11.351 1.00 88.38 97 LEU A C 1
ATOM 707 O O . LEU A 1 97 ? 18.173 -3.783 -12.159 1.00 88.38 97 LEU A O 1
ATOM 711 N N . SER A 1 98 ? 16.430 -4.892 -11.316 1.00 89.94 98 SER A N 1
ATOM 712 C CA . SER A 1 98 ? 16.600 -6.074 -12.170 1.00 89.94 98 SER A CA 1
ATOM 713 C C . SER A 1 98 ? 15.352 -6.951 -12.161 1.00 89.94 98 SER A C 1
ATOM 715 O O . SER A 1 98 ? 14.419 -6.698 -11.410 1.00 89.94 98 SER A O 1
ATOM 717 N N . ALA A 1 99 ? 15.353 -8.024 -12.948 1.00 91.19 99 ALA A N 1
ATOM 718 C CA . ALA A 1 99 ? 14.362 -9.087 -12.849 1.00 91.19 99 ALA A CA 1
ATOM 719 C C . ALA A 1 99 ? 15.067 -10.415 -12.572 1.00 91.19 99 ALA A C 1
ATOM 721 O O . ALA A 1 99 ? 16.122 -10.698 -13.150 1.00 91.19 99 ALA A O 1
ATOM 722 N N . SER A 1 100 ? 14.484 -11.251 -11.719 1.00 89.94 100 SER A N 1
ATOM 723 C CA . SER A 1 100 ? 15.044 -12.563 -11.379 1.00 89.94 100 SER A CA 1
ATOM 724 C C . SER A 1 100 ? 13.957 -13.568 -11.042 1.00 89.94 100 SER A C 1
ATOM 726 O O . SER A 1 100 ? 12.888 -13.189 -10.575 1.00 89.94 100 SER A O 1
ATOM 728 N N . ASP A 1 101 ? 14.249 -14.847 -11.241 1.00 89.25 101 ASP A N 1
ATOM 729 C CA . ASP A 1 101 ? 13.401 -15.933 -10.760 1.00 89.25 101 ASP A CA 1
ATOM 730 C C . ASP A 1 101 ? 13.668 -16.168 -9.269 1.00 89.25 101 ASP A C 1
ATOM 732 O O . ASP A 1 101 ? 14.822 -16.259 -8.842 1.00 89.25 101 ASP A O 1
ATOM 736 N N . VAL A 1 102 ? 12.606 -16.219 -8.470 1.00 85.25 102 VAL A N 1
ATOM 737 C CA . VAL A 1 102 ? 12.663 -16.454 -7.026 1.00 85.25 102 VAL A CA 1
ATOM 738 C C . VAL A 1 102 ? 11.761 -17.618 -6.647 1.00 85.25 102 VAL A C 1
ATOM 740 O O . VAL A 1 102 ? 10.638 -17.755 -7.135 1.00 85.25 102 VAL A O 1
ATOM 743 N N . LEU A 1 103 ? 12.255 -18.449 -5.730 1.00 80.94 103 LEU A N 1
ATOM 744 C CA . LEU A 1 103 ? 11.454 -19.506 -5.134 1.00 80.94 103 LEU A CA 1
ATOM 745 C C . LEU A 1 103 ? 10.499 -18.887 -4.107 1.00 80.94 103 LEU A C 1
ATOM 747 O O . LEU A 1 103 ? 10.945 -18.342 -3.096 1.00 80.94 103 LEU A O 1
ATOM 751 N N . VAL A 1 104 ? 9.197 -19.015 -4.338 1.00 78.56 104 VAL A N 1
ATOM 752 C CA . VAL A 1 104 ? 8.162 -18.529 -3.423 1.00 78.56 104 VAL A CA 1
ATOM 753 C C . VAL A 1 104 ? 7.526 -19.714 -2.710 1.00 78.56 104 VAL A C 1
ATOM 755 O O . VAL A 1 104 ? 7.125 -20.699 -3.324 1.00 78.56 104 VAL A O 1
ATOM 758 N N . ARG A 1 105 ? 7.433 -19.627 -1.382 1.00 74.12 105 ARG A N 1
ATOM 759 C CA . ARG A 1 105 ? 6.732 -20.613 -0.551 1.00 74.12 105 ARG A CA 1
ATOM 760 C C . ARG A 1 105 ? 5.361 -20.058 -0.179 1.00 74.12 105 ARG A C 1
ATOM 762 O O . ARG A 1 105 ? 5.160 -19.609 0.941 1.00 74.12 105 ARG A O 1
ATOM 769 N N . SER A 1 106 ? 4.449 -20.054 -1.146 1.00 71.19 106 SER A N 1
ATOM 770 C CA . SER A 1 106 ? 3.057 -19.633 -0.972 1.00 71.19 106 SER A CA 1
ATOM 771 C C . SER A 1 106 ? 2.123 -20.704 -1.528 1.00 71.19 106 SER A C 1
ATOM 773 O O . SER A 1 106 ? 2.458 -21.382 -2.496 1.00 71.19 106 SER A O 1
ATOM 775 N N . THR A 1 107 ? 0.954 -20.864 -0.912 1.00 77.00 107 THR A N 1
ATOM 776 C CA . THR A 1 107 ? -0.128 -21.712 -1.435 1.00 77.00 107 THR A CA 1
ATOM 777 C C . THR A 1 107 ? -0.911 -21.037 -2.561 1.00 77.00 107 THR A C 1
ATOM 779 O O . THR A 1 107 ? -1.652 -21.706 -3.272 1.00 77.00 107 THR A O 1
ATOM 782 N N . GLU A 1 108 ? -0.762 -19.722 -2.718 1.00 73.81 108 GLU A N 1
ATOM 783 C CA . GLU A 1 108 ? -1.509 -18.897 -3.676 1.00 73.81 108 GLU A CA 1
ATOM 784 C C . GLU A 1 108 ? -0.709 -18.594 -4.945 1.00 73.81 108 GLU A C 1
ATOM 786 O O . GLU A 1 108 ? -1.276 -18.207 -5.966 1.00 73.81 108 GLU A O 1
ATOM 791 N N . LEU A 1 109 ? 0.614 -18.764 -4.889 1.00 78.75 109 LEU A N 1
ATOM 792 C CA . LEU A 1 109 ? 1.521 -18.441 -5.981 1.00 78.75 109 LEU A CA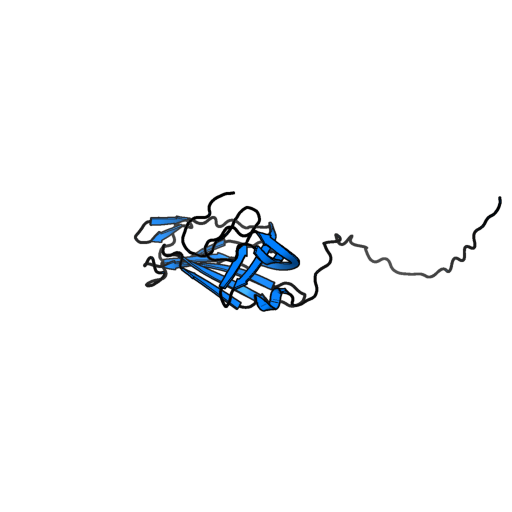 1
ATOM 793 C C . LEU A 1 109 ? 2.275 -19.684 -6.467 1.00 78.75 109 LEU A C 1
ATOM 795 O O . LEU A 1 109 ? 2.572 -20.580 -5.674 1.00 78.75 109 LEU A O 1
ATOM 799 N N . PRO A 1 110 ? 2.646 -19.729 -7.757 1.00 80.81 110 PRO A N 1
ATOM 800 C CA . PRO A 1 110 ? 3.605 -20.696 -8.266 1.00 80.81 110 PRO A CA 1
ATOM 801 C C . PRO A 1 110 ? 4.891 -20.735 -7.432 1.00 80.81 110 PRO A C 1
ATOM 803 O O . PRO A 1 110 ? 5.393 -19.706 -6.985 1.00 80.81 110 PRO A O 1
ATOM 806 N N . GLY A 1 111 ? 5.466 -21.932 -7.281 1.00 78.75 111 GLY A N 1
ATOM 807 C CA . GLY A 1 111 ? 6.680 -22.128 -6.484 1.00 78.75 111 GLY A CA 1
ATOM 808 C C . GLY A 1 111 ? 7.913 -21.397 -7.023 1.00 78.75 111 GLY A C 1
ATOM 809 O O . GLY A 1 111 ? 8.828 -21.126 -6.257 1.00 78.75 111 GLY A O 1
ATOM 810 N N . ASN A 1 112 ? 7.939 -21.053 -8.313 1.00 85.31 112 ASN A N 1
ATOM 811 C CA . ASN A 1 112 ? 8.973 -20.220 -8.921 1.00 85.31 112 ASN A CA 1
ATOM 812 C C . ASN A 1 112 ? 8.316 -19.055 -9.665 1.00 85.31 112 ASN A C 1
ATOM 814 O O . ASN A 1 112 ? 7.443 -19.283 -10.506 1.00 85.31 112 ASN A O 1
ATOM 818 N N . LEU A 1 113 ? 8.740 -17.831 -9.360 1.00 89.38 113 LEU A N 1
ATOM 819 C CA . LEU A 1 113 ? 8.186 -16.608 -9.927 1.00 89.38 113 LEU A CA 1
ATOM 820 C C . LEU A 1 113 ? 9.279 -15.716 -10.483 1.00 89.38 113 LEU A C 1
ATOM 822 O O . LEU A 1 113 ? 10.257 -15.422 -9.800 1.00 89.38 113 LEU A O 1
ATOM 826 N N . ARG A 1 114 ? 9.055 -15.203 -11.692 1.00 91.69 114 ARG A N 1
ATOM 827 C CA . ARG A 1 114 ? 9.844 -14.101 -12.230 1.00 91.69 114 ARG A CA 1
ATOM 828 C C . ARG A 1 114 ? 9.339 -12.797 -11.618 1.00 91.69 114 ARG A C 1
ATOM 830 O O . ARG A 1 114 ? 8.209 -12.395 -11.884 1.00 91.69 114 ARG A O 1
ATOM 837 N N . VAL A 1 115 ? 10.173 -12.149 -10.813 1.00 91.31 115 VAL A N 1
ATOM 838 C CA . VAL A 1 115 ? 9.840 -10.911 -10.090 1.00 91.31 115 VAL A CA 1
ATOM 839 C C . VAL A 1 115 ? 10.722 -9.763 -10.560 1.00 91.31 115 VAL A C 1
ATOM 841 O O . VAL A 1 115 ? 11.862 -9.994 -10.976 1.00 91.31 115 VAL A O 1
ATOM 844 N N . ASP A 1 116 ? 10.219 -8.536 -10.447 1.00 91.69 116 ASP A N 1
ATOM 845 C CA . ASP A 1 116 ? 11.022 -7.332 -10.654 1.00 91.69 116 ASP A CA 1
ATOM 846 C C . ASP A 1 116 ? 11.529 -6.823 -9.315 1.00 91.69 116 ASP A C 1
ATOM 848 O O . ASP A 1 116 ? 10.754 -6.530 -8.409 1.00 91.69 116 ASP A O 1
ATOM 852 N N . LYS A 1 117 ? 12.842 -6.711 -9.183 1.00 90.19 117 LYS A N 1
ATOM 853 C CA . LYS A 1 117 ? 13.491 -6.093 -8.038 1.00 90.19 117 LYS A CA 1
ATOM 854 C C . LYS A 1 117 ? 13.506 -4.588 -8.224 1.00 90.19 117 LYS A C 1
ATOM 856 O O . LYS A 1 117 ? 13.916 -4.093 -9.276 1.00 90.19 117 LYS A O 1
ATOM 861 N N . ALA A 1 118 ? 13.112 -3.879 -7.181 1.00 89.19 118 ALA A N 1
ATOM 862 C CA . ALA A 1 118 ? 13.151 -2.435 -7.116 1.00 89.19 118 ALA A CA 1
ATOM 863 C C . ALA A 1 118 ? 13.799 -1.985 -5.808 1.00 89.19 118 ALA A C 1
ATOM 865 O O . ALA A 1 118 ? 13.687 -2.648 -4.778 1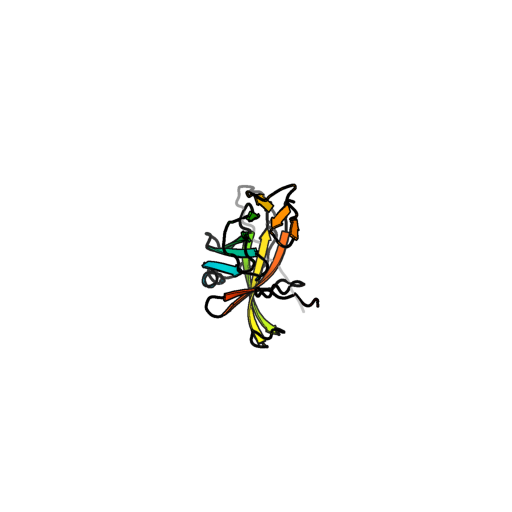.00 89.19 118 ALA A O 1
ATOM 866 N N . ARG A 1 119 ? 14.463 -0.840 -5.852 1.00 88.50 119 ARG A N 1
ATOM 867 C CA . ARG A 1 119 ? 14.887 -0.099 -4.674 1.00 88.50 119 ARG A CA 1
ATOM 868 C C . ARG A 1 119 ? 13.743 0.811 -4.250 1.00 88.50 119 ARG A C 1
ATOM 870 O O . ARG A 1 119 ? 13.148 1.465 -5.102 1.00 88.50 119 ARG A O 1
ATOM 877 N N . ILE A 1 120 ? 13.426 0.842 -2.962 1.00 88.31 120 ILE A N 1
ATOM 878 C CA . ILE A 1 120 ? 12.456 1.766 -2.377 1.00 88.31 120 ILE A CA 1
ATOM 879 C C . ILE A 1 120 ? 13.191 2.809 -1.544 1.00 88.31 120 ILE A C 1
ATOM 881 O O . ILE A 1 120 ? 13.898 2.476 -0.599 1.00 88.31 120 ILE A O 1
ATOM 885 N N . LEU A 1 121 ? 12.996 4.077 -1.888 1.00 86.75 121 LEU A N 1
ATOM 886 C CA . LEU A 1 121 ? 13.609 5.225 -1.235 1.00 86.75 121 LEU A CA 1
ATOM 887 C C . LEU A 1 121 ? 12.531 6.023 -0.502 1.00 86.75 121 LEU A C 1
ATOM 889 O O . LEU A 1 121 ? 11.613 6.581 -1.103 1.00 86.75 121 LEU A O 1
ATOM 893 N N . MET A 1 122 ? 12.642 6.077 0.820 1.00 86.44 122 MET A N 1
ATOM 894 C CA . MET A 1 122 ? 11.764 6.828 1.710 1.00 86.44 122 MET A CA 1
ATOM 895 C C . MET A 1 122 ? 12.541 8.014 2.272 1.00 86.44 122 MET A C 1
ATOM 897 O O . MET A 1 122 ? 13.459 7.834 3.071 1.00 86.44 122 MET A O 1
ATOM 901 N N . SER A 1 123 ? 12.157 9.227 1.882 1.00 83.94 123 SER A N 1
ATOM 902 C CA . SER A 1 123 ? 12.724 10.464 2.421 1.00 83.94 123 SER A CA 1
ATOM 903 C C . SER A 1 123 ? 11.653 11.225 3.188 1.00 83.94 123 SER A C 1
ATOM 905 O O . SER A 1 123 ? 10.650 11.653 2.621 1.00 83.94 123 SER A O 1
ATOM 907 N N . ASN A 1 124 ? 11.863 11.376 4.494 1.00 83.44 124 ASN A N 1
ATOM 908 C CA . ASN A 1 124 ? 10.999 12.109 5.415 1.00 83.44 124 ASN A CA 1
ATOM 909 C C . ASN A 1 124 ? 9.516 11.706 5.359 1.00 83.44 124 ASN A C 1
ATOM 911 O O . ASN A 1 124 ? 8.628 12.543 5.552 1.00 83.44 124 ASN A O 1
ATOM 915 N N . VAL A 1 125 ? 9.230 10.422 5.128 1.00 83.69 125 VAL A N 1
ATOM 916 C CA . VAL A 1 125 ? 7.853 9.924 5.147 1.00 83.69 125 VAL A CA 1
ATOM 917 C C . VAL A 1 125 ? 7.390 9.885 6.600 1.00 83.69 125 VAL A C 1
ATOM 919 O O . VAL A 1 125 ? 8.013 9.258 7.451 1.00 83.69 125 VAL A O 1
ATOM 922 N N . ARG A 1 126 ? 6.304 10.588 6.912 1.00 85.62 126 ARG A N 1
ATOM 923 C CA . ARG A 1 126 ? 5.669 10.573 8.232 1.00 85.62 126 ARG A CA 1
ATOM 924 C C . ARG A 1 126 ? 4.421 9.722 8.179 1.00 85.62 126 ARG A C 1
ATOM 926 O O . ARG A 1 126 ? 3.695 9.745 7.186 1.00 85.62 126 ARG A O 1
ATOM 933 N N . PHE A 1 127 ? 4.142 9.027 9.265 1.00 85.88 127 PHE A N 1
ATOM 934 C CA . PHE A 1 127 ? 2.859 8.375 9.445 1.00 85.88 127 PHE A CA 1
ATOM 935 C C . PHE A 1 127 ? 1.881 9.333 10.112 1.00 85.88 127 PHE A C 1
ATOM 937 O O . PHE A 1 127 ? 2.220 10.022 11.073 1.00 85.88 127 PHE A O 1
ATOM 944 N N . LYS A 1 128 ? 0.658 9.376 9.593 1.00 89.56 128 LYS A N 1
ATOM 945 C CA . LYS A 1 128 ? -0.440 10.132 10.187 1.00 89.56 128 LYS A CA 1
ATOM 946 C C . LYS A 1 128 ? -1.567 9.174 10.521 1.00 89.56 128 LYS A C 1
ATOM 948 O O . LYS A 1 128 ? -1.987 8.423 9.645 1.00 89.56 128 LYS A O 1
ATOM 953 N N . VAL A 1 129 ? -2.045 9.230 11.760 1.00 92.94 129 VAL A N 1
ATOM 954 C CA . VAL A 1 129 ? -3.264 8.548 12.199 1.00 92.94 129 VAL A CA 1
ATOM 955 C C . VAL A 1 129 ? -4.342 9.602 12.407 1.00 92.94 129 VAL A C 1
ATOM 957 O O . VAL A 1 129 ? -4.123 10.580 13.119 1.00 92.94 129 VAL A O 1
ATOM 960 N N . GLU A 1 130 ? -5.499 9.437 11.782 1.00 94.94 130 GLU A N 1
ATOM 961 C CA . GLU A 1 130 ? -6.615 10.370 11.935 1.00 94.94 130 GLU A CA 1
ATOM 962 C C . GLU A 1 130 ? -7.968 9.682 11.808 1.00 94.94 130 GLU A C 1
ATOM 964 O O . GLU A 1 130 ? -8.094 8.667 11.132 1.00 94.94 130 GLU A O 1
ATOM 969 N N . GLY A 1 131 ? -8.987 10.214 12.478 1.00 95.69 131 GLY A N 1
ATOM 970 C CA . GLY A 1 131 ? -10.333 9.659 12.414 1.00 95.69 131 GLY A CA 1
ATOM 971 C C . GLY A 1 131 ? -11.125 9.798 13.708 1.00 95.69 131 GLY A C 1
ATOM 972 O O . GLY A 1 131 ? -10.586 10.225 14.730 1.00 95.69 131 GLY A O 1
ATOM 973 N N . PRO A 1 132 ? -12.416 9.436 13.668 1.00 95.81 132 PRO A N 1
ATOM 974 C CA . PRO A 1 132 ? -13.337 9.630 14.786 1.00 95.81 132 PRO A CA 1
ATOM 975 C C . PRO A 1 132 ? -13.035 8.745 16.002 1.00 95.81 132 PRO A C 1
ATOM 977 O O . PRO A 1 132 ? -13.370 9.128 17.118 1.00 95.81 132 PRO A O 1
ATOM 980 N N . ALA A 1 133 ? -12.408 7.582 15.809 1.00 95.56 133 ALA A N 1
ATOM 981 C CA . ALA A 1 133 ? -12.058 6.658 16.887 1.00 95.56 133 ALA A CA 1
ATOM 982 C C . ALA A 1 133 ? -10.561 6.693 17.246 1.00 95.56 133 ALA A C 1
ATOM 984 O O . ALA A 1 133 ? -10.052 5.748 17.858 1.00 95.56 133 ALA A O 1
ATOM 985 N N . VAL A 1 134 ? -9.852 7.754 16.838 1.00 96.69 134 VAL A N 1
ATOM 986 C CA . VAL A 1 134 ? -8.418 7.924 17.093 1.00 96.69 134 VAL A CA 1
ATOM 987 C C . VAL A 1 134 ? -8.178 8.600 18.436 1.00 96.69 134 VAL A C 1
ATOM 989 O O . VAL A 1 134 ? -8.648 9.709 18.678 1.00 96.69 1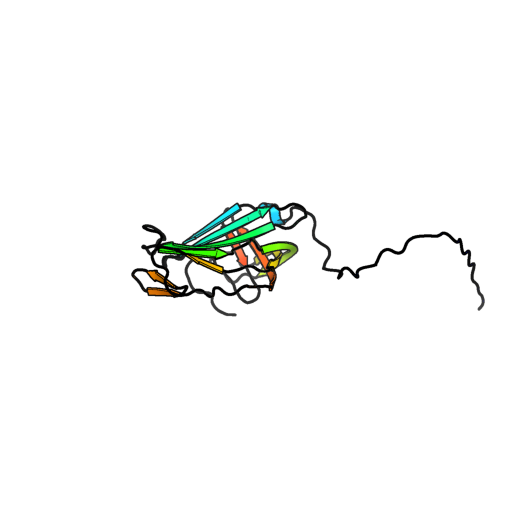34 VAL A O 1
ATOM 992 N N . ALA A 1 135 ? -7.376 7.961 19.283 1.00 95.25 135 ALA A N 1
ATOM 993 C CA . ALA A 1 135 ? -6.830 8.553 20.497 1.00 95.25 135 ALA A CA 1
ATOM 994 C C . ALA A 1 135 ? -5.398 8.053 20.720 1.00 95.25 135 ALA A C 1
ATOM 996 O O . ALA A 1 135 ? -5.156 6.850 20.672 1.00 95.25 135 ALA A O 1
ATOM 997 N N . ASN A 1 136 ? -4.459 8.971 20.983 1.00 92.44 136 ASN A N 1
ATOM 998 C CA . ASN A 1 136 ? -3.037 8.665 21.212 1.00 92.44 136 ASN A CA 1
ATOM 999 C C . ASN A 1 136 ? -2.425 7.754 20.125 1.00 92.44 136 ASN A C 1
ATOM 1001 O O . ASN A 1 136 ? -1.819 6.738 20.447 1.00 92.44 136 ASN A O 1
ATOM 1005 N N . ASP A 1 137 ? -2.634 8.089 18.846 1.00 91.69 137 ASP A N 1
ATOM 1006 C CA . ASP A 1 137 ? -2.177 7.313 17.676 1.00 91.69 137 ASP A CA 1
ATOM 1007 C C . ASP A 1 137 ? -2.730 5.877 17.579 1.00 91.69 137 ASP A C 1
ATOM 1009 O O . ASP A 1 137 ? -2.247 5.048 16.802 1.00 91.69 137 ASP A O 1
ATOM 1013 N N . CYS A 1 138 ? -3.793 5.586 18.330 1.00 93.12 138 CYS A N 1
ATOM 1014 C CA . CYS A 1 138 ? -4.489 4.313 18.307 1.00 93.12 138 CYS A CA 1
ATOM 1015 C C . CYS A 1 138 ? -5.910 4.460 17.766 1.00 93.12 138 CYS A C 1
ATOM 1017 O O . CYS A 1 138 ? -6.632 5.375 18.153 1.00 93.12 138 CYS A O 1
ATOM 1019 N N . ILE A 1 139 ? -6.333 3.522 16.920 1.00 93.19 139 ILE A N 1
ATOM 1020 C CA . ILE A 1 139 ? -7.716 3.394 16.453 1.00 93.19 139 ILE A CA 1
ATOM 1021 C C . ILE A 1 139 ? -8.399 2.307 17.280 1.00 93.19 139 ILE A C 1
ATOM 1023 O O . ILE A 1 139 ? -7.943 1.161 17.299 1.00 93.19 139 ILE A O 1
ATOM 1027 N N . THR A 1 140 ? -9.501 2.652 17.947 1.00 93.44 140 THR A N 1
ATOM 1028 C CA . THR A 1 140 ? -10.332 1.679 18.675 1.00 93.44 140 THR A CA 1
ATOM 1029 C C . THR A 1 140 ? -11.504 1.223 17.812 1.00 93.44 140 THR A C 1
ATOM 1031 O O . THR A 1 140 ? -12.192 2.039 17.208 1.00 93.44 140 THR A O 1
ATOM 1034 N N . TYR A 1 141 ? -11.739 -0.085 17.767 1.00 88.00 141 TYR A N 1
ATOM 1035 C CA . TYR A 1 141 ? -12.810 -0.746 17.023 1.00 88.00 141 TYR A CA 1
ATOM 1036 C C . TYR A 1 141 ? -13.461 -1.825 17.908 1.00 88.00 141 TYR A C 1
ATOM 1038 O O . TYR A 1 141 ? -12.911 -2.171 18.954 1.00 88.00 141 TYR A O 1
ATOM 1046 N N . PRO A 1 142 ? -14.632 -2.386 17.548 1.00 83.50 142 PRO A N 1
ATOM 1047 C CA . PRO A 1 142 ? -15.414 -3.232 18.461 1.00 83.50 142 PRO A CA 1
ATOM 1048 C C . PRO A 1 142 ? -14.675 -4.441 19.058 1.00 83.50 142 PRO A C 1
ATOM 1050 O O . PRO A 1 142 ? -15.068 -4.944 20.108 1.00 83.50 142 PRO A O 1
ATOM 1053 N N . LYS A 1 143 ? -13.616 -4.920 18.395 1.00 80.38 143 LYS A N 1
ATOM 1054 C CA . LYS A 1 143 ? -12.835 -6.093 18.812 1.00 80.38 143 LYS A CA 1
ATOM 1055 C C . LYS A 1 143 ? -11.461 -5.759 19.400 1.00 80.38 143 LYS A C 1
ATOM 1057 O O . LYS A 1 143 ? -10.724 -6.685 19.730 1.00 80.38 143 LYS A O 1
ATOM 1062 N N . GLY A 1 144 ? -11.105 -4.482 19.540 1.00 88.38 144 GLY A N 1
ATOM 1063 C CA . GLY A 1 144 ? -9.833 -4.094 20.140 1.00 88.38 144 GLY A CA 1
ATOM 1064 C C . GLY A 1 144 ? -9.331 -2.722 19.714 1.00 88.38 144 GLY A C 1
ATOM 1065 O O . GLY A 1 144 ? -10.085 -1.841 19.307 1.00 88.38 144 GLY A O 1
ATOM 1066 N N . THR A 1 145 ? -8.021 -2.552 19.821 1.00 91.88 145 THR A N 1
ATOM 1067 C CA . THR A 1 145 ? -7.333 -1.303 19.510 1.00 91.88 145 THR A CA 1
ATOM 1068 C C . THR A 1 145 ? -6.057 -1.627 18.746 1.00 91.88 145 THR A C 1
ATOM 1070 O O . THR A 1 145 ? -5.306 -2.515 19.147 1.00 91.88 145 THR A O 1
ATOM 1073 N N . ILE A 1 146 ? -5.802 -0.898 17.660 1.00 88.94 146 ILE A N 1
ATOM 1074 C CA . ILE A 1 146 ? -4.534 -0.947 16.921 1.00 88.94 146 ILE A CA 1
ATOM 1075 C C . ILE A 1 146 ? -3.842 0.397 17.111 1.00 88.94 146 ILE A C 1
ATOM 1077 O O . ILE A 1 146 ? -4.433 1.436 16.827 1.00 88.94 146 ILE A O 1
ATOM 1081 N N . CYS A 1 147 ? -2.597 0.371 17.578 1.00 89.88 147 CYS A N 1
ATOM 1082 C CA . CYS A 1 147 ? -1.758 1.555 17.730 1.00 89.88 147 CYS A CA 1
ATOM 1083 C C . CYS A 1 147 ? -0.684 1.585 16.650 1.00 89.88 147 CYS A C 1
ATOM 1085 O O . CYS A 1 147 ? -0.104 0.548 16.320 1.00 89.88 147 CYS A O 1
ATOM 1087 N N . TYR A 1 148 ? -0.408 2.774 16.129 1.00 86.50 148 TYR A N 1
ATOM 1088 C CA . TYR A 1 148 ? 0.585 2.983 15.085 1.00 86.50 148 TYR A CA 1
ATOM 1089 C C . TYR A 1 148 ? 1.760 3.811 15.604 1.00 86.50 148 TYR A C 1
ATOM 1091 O O . TYR A 1 148 ? 1.607 4.644 16.493 1.00 86.50 148 TYR A O 1
ATOM 1099 N N . ASP A 1 149 ? 2.941 3.585 15.031 1.00 82.44 149 ASP A N 1
ATOM 1100 C CA . ASP A 1 149 ? 4.095 4.454 15.252 1.00 82.44 149 ASP A CA 1
ATOM 1101 C C . ASP A 1 149 ? 4.023 5.631 14.268 1.00 82.44 149 ASP A C 1
ATOM 1103 O O . ASP A 1 149 ? 4.049 5.431 13.054 1.00 82.44 149 ASP A O 1
ATOM 1107 N N . THR A 1 150 ? 3.921 6.856 14.784 1.00 81.69 150 THR A N 1
ATOM 1108 C CA . THR A 1 150 ? 3.821 8.092 13.990 1.00 81.69 150 THR A CA 1
ATOM 1109 C C . THR A 1 150 ? 5.176 8.722 13.658 1.00 81.69 150 THR A C 1
ATOM 1111 O O . THR A 1 150 ? 5.252 9.845 13.149 1.00 81.69 150 THR A O 1
ATOM 1114 N N . LYS A 1 151 ? 6.280 8.011 13.919 1.00 81.94 151 LYS A N 1
ATOM 1115 C CA . LYS A 1 151 ? 7.628 8.498 13.614 1.00 81.94 151 LYS A CA 1
ATOM 1116 C C . LYS A 1 151 ? 7.826 8.806 12.134 1.00 81.94 151 LYS A C 1
ATOM 1118 O O . LYS A 1 151 ? 7.209 8.240 11.234 1.00 81.94 151 LYS A O 1
ATOM 1123 N N . THR A 1 152 ? 8.769 9.713 11.897 1.00 83.69 152 THR A N 1
ATOM 1124 C CA . THR A 1 152 ? 9.316 9.930 10.559 1.00 83.69 152 THR A CA 1
ATOM 1125 C C . THR A 1 152 ? 10.239 8.770 10.218 1.00 83.69 152 THR A C 1
ATOM 1127 O O . THR A 1 152 ? 11.138 8.449 10.994 1.00 83.69 152 THR A O 1
ATOM 1130 N N . ILE A 1 153 ? 10.033 8.175 9.052 1.00 80.19 153 ILE A N 1
ATOM 1131 C CA . ILE A 1 153 ? 10.909 7.163 8.488 1.00 80.19 153 ILE A CA 1
ATOM 1132 C C . ILE A 1 153 ? 11.735 7.775 7.357 1.00 80.19 153 ILE A C 1
ATOM 1134 O O . ILE A 1 153 ? 11.234 8.459 6.462 1.00 80.19 153 ILE A O 1
ATOM 1138 N N . ASN A 1 154 ? 13.033 7.516 7.437 1.00 82.75 154 ASN A N 1
ATOM 1139 C CA . ASN A 1 154 ? 13.970 7.649 6.338 1.00 82.75 154 ASN A CA 1
ATOM 1140 C C . ASN A 1 154 ? 14.517 6.253 6.091 1.00 82.75 154 ASN A C 1
ATOM 1142 O O . ASN A 1 154 ? 14.795 5.527 7.049 1.00 82.75 154 ASN A O 1
ATOM 1146 N N . GLY A 1 155 ? 14.646 5.858 4.838 1.00 81.12 155 GLY A N 1
ATOM 1147 C CA . GL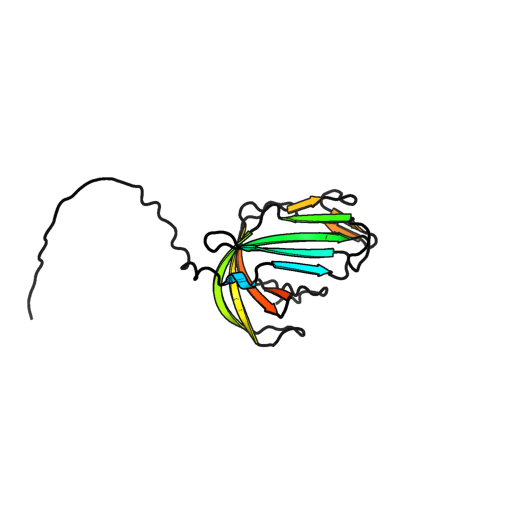Y A 1 155 ? 15.082 4.511 4.553 1.00 81.12 155 GLY A CA 1
ATOM 1148 C C . GLY A 1 155 ? 15.310 4.261 3.086 1.00 81.12 155 GLY A C 1
ATOM 1149 O O . GLY A 1 155 ? 14.780 4.940 2.213 1.00 81.12 155 GLY A O 1
ATOM 1150 N N . ASP A 1 156 ? 16.104 3.237 2.867 1.00 83.75 156 ASP A N 1
ATOM 1151 C CA . ASP A 1 156 ? 16.403 2.662 1.579 1.00 83.75 156 ASP A CA 1
ATOM 1152 C C . ASP A 1 156 ? 16.372 1.144 1.757 1.00 83.75 156 ASP A C 1
ATOM 1154 O O . ASP A 1 156 ? 16.818 0.626 2.786 1.00 83.75 156 ASP A O 1
ATOM 1158 N N . GLY A 1 157 ? 15.796 0.437 0.797 1.00 85.25 157 GLY A N 1
ATOM 1159 C CA . GLY A 1 157 ? 15.734 -1.011 0.823 1.00 85.25 157 GLY A CA 1
ATOM 1160 C C . GLY A 1 157 ? 15.439 -1.600 -0.542 1.00 85.25 157 GLY A C 1
ATOM 1161 O O . GLY A 1 157 ? 15.010 -0.913 -1.464 1.00 85.25 157 GLY A O 1
ATOM 1162 N N . GLU A 1 158 ? 15.637 -2.906 -0.658 1.00 87.69 158 GLU A N 1
ATOM 1163 C CA . GLU A 1 158 ? 15.235 -3.661 -1.837 1.00 87.69 158 GLU A CA 1
ATOM 1164 C C . GLU A 1 158 ? 13.903 -4.368 -1.591 1.00 87.69 158 GLU A C 1
ATOM 1166 O O . GLU A 1 158 ? 13.706 -5.051 -0.580 1.00 87.69 158 GLU A O 1
ATOM 1171 N N . ILE A 1 159 ? 13.011 -4.246 -2.564 1.00 88.00 159 ILE A N 1
ATOM 1172 C CA . ILE A 1 159 ? 11.761 -4.988 -2.653 1.00 88.00 159 ILE A CA 1
ATOM 1173 C C . ILE A 1 159 ? 11.721 -5.773 -3.963 1.00 88.00 159 ILE A C 1
ATOM 1175 O O . ILE A 1 159 ? 12.424 -5.467 -4.925 1.00 88.00 159 ILE A O 1
ATOM 1179 N N . ALA A 1 160 ? 10.870 -6.786 -4.014 1.00 89.50 160 ALA A N 1
ATOM 1180 C CA . ALA A 1 160 ? 10.498 -7.487 -5.226 1.00 89.50 160 ALA A CA 1
ATOM 1181 C C . ALA A 1 160 ? 8.994 -7.334 -5.466 1.00 89.50 160 ALA A C 1
ATOM 1183 O O . ALA A 1 160 ? 8.187 -7.468 -4.548 1.00 89.50 160 ALA A O 1
ATOM 1184 N N . LEU A 1 161 ? 8.636 -7.052 -6.711 1.00 89.88 161 LEU A N 1
ATOM 1185 C CA . LEU A 1 161 ? 7.281 -6.815 -7.178 1.00 89.88 161 LEU A CA 1
ATOM 1186 C C . LEU A 1 161 ? 6.873 -7.929 -8.139 1.00 89.88 161 LEU A C 1
ATOM 1188 O O . LEU A 1 161 ? 7.671 -8.398 -8.958 1.00 89.88 161 LEU A O 1
ATOM 1192 N N . TYR A 1 162 ? 5.620 -8.351 -8.030 1.00 90.06 162 TYR A N 1
ATOM 1193 C CA . TYR A 1 162 ? 5.005 -9.308 -8.939 1.00 90.06 162 TYR A CA 1
ATOM 1194 C C . TYR A 1 162 ? 3.523 -8.991 -9.112 1.00 90.06 162 TYR A C 1
ATOM 1196 O O . TYR A 1 162 ? 2.837 -8.701 -8.137 1.00 90.06 162 TYR A O 1
ATOM 1204 N N . LEU A 1 163 ? 3.022 -9.053 -10.345 1.00 87.50 163 LEU A N 1
ATOM 1205 C CA . LEU A 1 163 ? 1.615 -8.811 -10.654 1.00 87.50 163 LEU A CA 1
ATOM 1206 C C . LEU A 1 163 ? 0.982 -10.104 -11.175 1.00 87.50 163 LEU A C 1
ATOM 1208 O O . LEU A 1 163 ? 1.421 -10.642 -12.192 1.00 87.50 163 LEU A O 1
ATOM 1212 N N . SER A 1 164 ? -0.060 -10.581 -10.495 1.00 86.12 164 SER A N 1
ATOM 1213 C CA . SER A 1 164 ? -0.883 -11.715 -10.929 1.00 86.12 164 SER A CA 1
ATOM 1214 C C . SER A 1 164 ? -2.297 -11.226 -11.213 1.00 86.12 164 SER A C 1
ATOM 1216 O O . SER A 1 164 ? -3.066 -10.946 -10.292 1.00 86.12 164 SER A O 1
ATOM 1218 N N . GLY A 1 165 ? -2.644 -11.064 -12.490 1.00 86.00 165 GLY A N 1
ATOM 1219 C CA . GLY A 1 165 ? -3.898 -10.408 -12.866 1.00 86.00 165 GLY A CA 1
ATOM 1220 C C . GLY A 1 165 ? -3.933 -8.965 -12.353 1.00 86.00 165 GLY A C 1
ATOM 1221 O O . GLY A 1 165 ? -3.115 -8.150 -12.765 1.00 86.00 165 GLY A O 1
ATOM 1222 N N . SER A 1 166 ? -4.869 -8.656 -11.453 1.00 80.38 166 SER A N 1
ATOM 1223 C CA . SER A 1 166 ? -4.993 -7.345 -10.798 1.00 80.38 166 SER A CA 1
ATOM 1224 C C . SER A 1 166 ? -4.363 -7.284 -9.401 1.00 80.38 166 SER A C 1
ATOM 1226 O O . SER A 1 166 ? -4.456 -6.251 -8.744 1.00 80.38 166 SER A O 1
ATOM 1228 N N . THR A 1 167 ? -3.760 -8.376 -8.926 1.00 82.50 167 THR A N 1
ATOM 1229 C CA . THR A 1 167 ? -3.173 -8.455 -7.583 1.00 82.50 167 THR A CA 1
ATOM 1230 C C . THR A 1 167 ? -1.684 -8.156 -7.643 1.00 82.50 167 THR A C 1
ATOM 1232 O O . THR A 1 167 ? -0.930 -8.873 -8.308 1.00 82.50 167 THR A O 1
ATOM 1235 N N . LEU A 1 168 ? -1.264 -7.105 -6.939 1.00 86.00 168 LEU A N 1
ATOM 1236 C CA . 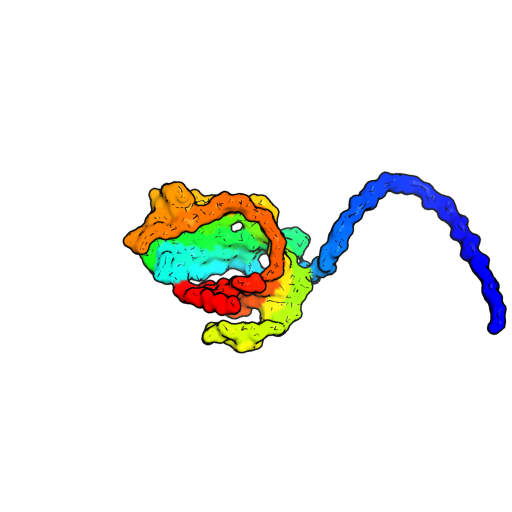LEU A 1 168 ? 0.139 -6.776 -6.717 1.00 86.00 168 LEU A CA 1
ATOM 1237 C C . LEU A 1 168 ? 0.649 -7.518 -5.482 1.00 86.00 168 LEU A C 1
ATOM 1239 O O . LEU A 1 168 ? 0.011 -7.501 -4.440 1.00 86.00 168 LEU A O 1
ATOM 1243 N N . TYR A 1 169 ? 1.813 -8.141 -5.607 1.00 86.19 169 TYR A N 1
ATOM 1244 C CA . TYR A 1 169 ? 2.558 -8.736 -4.508 1.00 86.19 169 TYR A CA 1
ATOM 1245 C C . TYR A 1 169 ? 3.834 -7.931 -4.290 1.00 86.19 169 TYR A C 1
ATOM 1247 O O . TYR A 1 169 ? 4.630 -7.762 -5.219 1.00 86.19 169 TYR A O 1
ATOM 1255 N N . VAL A 1 170 ? 4.036 -7.471 -3.054 1.00 85.56 170 VAL A N 1
ATOM 1256 C CA . VAL A 1 170 ? 5.240 -6.758 -2.620 1.00 85.56 170 VAL A CA 1
ATOM 1257 C C . VAL A 1 170 ? 5.996 -7.623 -1.613 1.00 85.56 170 VAL A C 1
ATOM 1259 O O . VAL A 1 170 ? 5.499 -7.949 -0.539 1.00 85.56 170 VAL A O 1
ATOM 1262 N N . MET A 1 171 ? 7.219 -8.010 -1.962 1.00 83.00 171 MET A N 1
ATOM 1263 C CA . MET A 1 171 ? 8.079 -8.884 -1.165 1.00 83.00 171 MET A CA 1
ATOM 1264 C C . MET A 1 171 ? 9.301 -8.095 -0.697 1.00 83.00 171 MET A C 1
ATOM 1266 O O . MET A 1 171 ? 10.049 -7.586 -1.524 1.00 83.00 171 MET A O 1
ATOM 1270 N N . ALA A 1 172 ? 9.549 -8.010 0.607 1.00 73.50 172 ALA A N 1
ATOM 1271 C CA . ALA A 1 172 ? 10.765 -7.403 1.146 1.00 73.50 172 ALA A CA 1
ATOM 1272 C C . ALA A 1 172 ? 11.662 -8.492 1.748 1.00 73.50 172 ALA A C 1
ATOM 1274 O O . ALA A 1 172 ? 11.167 -9.463 2.328 1.00 73.50 172 ALA A O 1
ATOM 1275 N N . GLN A 1 173 ? 12.988 -8.354 1.641 1.00 48.38 173 GLN A N 1
ATOM 1276 C CA . GLN A 1 173 ? 13.889 -9.262 2.356 1.00 48.38 173 GLN A CA 1
ATOM 1277 C C . GLN A 1 173 ? 13.599 -9.140 3.868 1.00 48.38 173 GLN A C 1
ATOM 1279 O O . GLN A 1 173 ? 13.675 -8.049 4.428 1.00 48.38 173 GLN A O 1
ATOM 1284 N N . ASN A 1 174 ? 13.221 -10.257 4.504 1.00 32.78 174 ASN A N 1
ATOM 1285 C CA . ASN A 1 174 ? 12.729 -10.405 5.890 1.00 32.78 174 ASN A CA 1
ATOM 1286 C C . ASN A 1 174 ? 11.240 -10.110 6.173 1.00 32.78 174 ASN A C 1
ATOM 1288 O O . ASN A 1 174 ? 10.815 -10.292 7.313 1.00 32.78 174 ASN A O 1
ATOM 1292 N N . ILE A 1 175 ? 10.422 -9.742 5.180 1.00 33.16 175 ILE A N 1
ATOM 1293 C CA . ILE A 1 175 ? 8.958 -9.661 5.325 1.00 33.16 175 ILE A CA 1
ATOM 1294 C C . ILE A 1 175 ? 8.300 -10.134 4.020 1.00 33.16 175 ILE A C 1
ATOM 1296 O O . ILE A 1 175 ? 8.230 -9.402 3.033 1.00 33.16 175 ILE A O 1
ATOM 1300 N N . LEU A 1 176 ? 7.769 -11.361 4.026 1.00 29.86 176 LEU A N 1
ATOM 1301 C CA . LEU A 1 176 ? 6.715 -11.737 3.086 1.00 29.86 176 LEU A CA 1
ATOM 1302 C C . LEU A 1 176 ? 5.447 -11.014 3.533 1.00 29.86 176 LEU A C 1
ATOM 1304 O O . LEU A 1 176 ? 4.769 -11.484 4.441 1.00 29.86 176 LEU A O 1
ATOM 1308 N N . VAL A 1 177 ? 5.107 -9.880 2.925 1.00 35.69 177 VAL A N 1
ATOM 1309 C CA . VAL A 1 177 ? 3.726 -9.405 3.015 1.00 35.69 177 VAL A CA 1
ATOM 1310 C C . VAL A 1 177 ? 2.938 -10.237 2.003 1.00 35.69 177 VAL A C 1
ATOM 1312 O O . VAL A 1 177 ? 2.835 -9.900 0.830 1.00 35.69 177 VAL A O 1
ATOM 1315 N N . SER A 1 178 ? 2.452 -11.403 2.434 1.00 36.47 178 SER A N 1
ATOM 1316 C CA . SER A 1 178 ? 1.337 -12.045 1.739 1.00 36.47 178 SER A CA 1
ATOM 1317 C C . SER A 1 178 ? 0.109 -11.209 2.086 1.00 36.47 178 SER A C 1
ATOM 1319 O O . SER A 1 178 ? -0.365 -11.222 3.220 1.00 36.47 178 SER A O 1
ATOM 1321 N N . GLU A 1 179 ? -0.342 -10.390 1.138 1.00 48.66 179 GLU A N 1
ATOM 1322 C CA . GLU A 1 179 ? -1.448 -9.434 1.297 1.00 48.66 179 GLU A CA 1
ATOM 1323 C C . GLU A 1 179 ? -2.829 -10.122 1.260 1.00 48.66 179 GLU A C 1
ATOM 1325 O O . GLU A 1 179 ? -3.780 -9.638 0.653 1.00 48.66 179 GLU A O 1
ATOM 1330 N N . HIS A 1 180 ? -2.942 -11.254 1.959 1.00 32.31 180 HIS A N 1
ATOM 1331 C CA . HIS A 1 180 ? -4.175 -11.988 2.217 1.00 32.31 180 HIS A CA 1
ATOM 1332 C C . HIS A 1 180 ? -4.243 -12.363 3.706 1.00 32.31 180 HIS A C 1
ATOM 1334 O O . HIS A 1 180 ? -3.856 -13.458 4.082 1.00 32.31 180 HIS A O 1
ATOM 1340 N N . GLY A 1 181 ? -4.715 -11.447 4.561 1.00 32.78 181 GLY A N 1
ATOM 1341 C CA . GLY A 1 181 ? -5.414 -11.705 5.841 1.00 32.78 181 GLY A CA 1
ATOM 1342 C C . GLY A 1 181 ? -4.988 -12.818 6.832 1.00 32.78 181 GLY A C 1
ATOM 1343 O O . GLY A 1 181 ? -5.770 -13.099 7.735 1.00 32.78 181 GLY A O 1
ATOM 1344 N N . VAL A 1 182 ? -3.827 -13.480 6.741 1.00 26.70 182 VAL A N 1
ATOM 1345 C CA . VAL A 1 182 ? -3.364 -14.523 7.690 1.00 26.70 182 VAL A CA 1
ATOM 1346 C C . VAL A 1 182 ? -1.816 -14.591 7.726 1.00 26.70 182 VAL A C 1
ATOM 1348 O O . VAL A 1 182 ? -1.158 -14.058 6.837 1.00 26.70 182 VAL A O 1
ATOM 1351 N N . PRO A 1 183 ? -1.194 -15.111 8.807 1.00 28.23 183 PRO A N 1
ATOM 1352 C CA . PRO A 1 183 ? 0.019 -14.554 9.394 1.00 28.23 183 PRO A CA 1
ATOM 1353 C C . PRO A 1 183 ? 1.279 -14.834 8.563 1.00 28.23 183 PRO A C 1
ATOM 1355 O O . PRO A 1 183 ? 1.487 -15.924 8.031 1.00 28.23 183 PRO A O 1
ATOM 1358 N N . VAL A 1 184 ? 2.194 -13.867 8.566 1.00 31.52 184 VAL A N 1
ATOM 1359 C CA . VAL A 1 184 ? 3.544 -14.028 8.024 1.00 31.52 184 VAL A CA 1
ATOM 1360 C C . VAL A 1 184 ? 4.297 -15.057 8.872 1.00 31.52 184 VAL A C 1
ATOM 1362 O O . VAL A 1 184 ? 4.725 -14.767 9.993 1.00 31.52 184 VAL A O 1
ATOM 1365 N N . HIS A 1 185 ? 4.464 -16.274 8.349 1.00 23.22 185 HIS A N 1
ATOM 1366 C CA . HIS A 1 185 ? 5.466 -17.195 8.870 1.00 23.22 185 HIS A CA 1
ATOM 1367 C C . HIS A 1 185 ? 6.843 -16.546 8.700 1.00 23.22 185 HIS A C 1
ATOM 1369 O O . HIS A 1 185 ? 7.259 -16.222 7.588 1.00 23.22 185 HIS A O 1
ATOM 1375 N N . ARG A 1 186 ? 7.519 -16.321 9.833 1.00 24.39 186 ARG A N 1
ATOM 1376 C CA . ARG A 1 186 ? 8.914 -15.876 9.878 1.00 24.39 186 ARG A CA 1
ATOM 1377 C C . ARG A 1 186 ? 9.800 -16.894 9.154 1.00 24.39 186 ARG A C 1
ATOM 1379 O O . ARG A 1 186 ? 9.615 -18.098 9.347 1.00 24.39 186 ARG A O 1
ATOM 1386 N N . TYR A 1 187 ? 10.743 -16.390 8.361 1.00 30.27 187 TYR A N 1
ATOM 1387 C CA . TYR A 1 187 ? 11.973 -17.117 8.042 1.00 30.27 187 TYR A CA 1
ATOM 1388 C C . TYR A 1 187 ? 12.820 -17.287 9.304 1.00 30.27 187 TYR A C 1
ATOM 1390 O O . TYR A 1 187 ? 12.791 -16.365 10.155 1.00 30.27 187 TYR A O 1
#

Foldseek 3Di:
DDDDDDDDDDDDDDDDDDDPPPDPPDPPFDDAPPCVVVADWDWDQLLQQKIKIWGWADDPPQWIFIWIKIWGAQGSRNDHDTQKMKIWPGTWTKTWDAWDWDQDDDPVDDRIDTWTKIKTFFDFTFIDMDGDQDDPQWGAYPVGIDHDDGDGDGDIAMWIWDDDPPDIFIGGVQDRPPVHNDDTDGD

pLDDT: mean 74.04, std 22.44, range [23.22, 96.75]

Secondary structure (DSSP, 8-state):
-------------------------PSPPPPTTTTGGG-EEEEEE-SSSEEEEEEEEE-TTS-EEEEEEEEEESSTTS-SSEEEEEEESSPEEEEEEEEEEEE---SSS-SEEEEEEEEEEEEEEEEEEESTTEETTEEEETTEEEE----EEEEEEEEEEEEETTEEEEEETTEE---SSS-----

Radius of gyration: 23.77 Å; chains: 1; bounding box: 84×50×49 Å